Protein AF-A0A444WZA3-F1 (afdb_monomer_lite)

InterPro domains:
  IPR038273 Ndc80 domain superfamily [G3DSA:1.10.418.30] (56-163)
  IPR055260 Kinetochore protein Ndc80, CH domain [PF03801] (59-163)
  IPR055307 Kinetochore protein NDC80 homolog, plants [PTHR46681] (4-256)

Foldseek 3Di:
DDDDDDPDDDDPDPDDDDPPDDPDPPDPDDDPDDDDDDDDDPDDPPPPDDPDDDDLVLLVDLVSLLVLLVLLQVVCVVVVHPQHDDPDSAQDDLVSLVVLVQVLCVLLVRHDPDCLVRVVVVCVVVVPPDDDDSVCNVCVRDPVSVSVSSSVSSVSSVSSVVVVVCVVVCCVVVVVVCVVDLVVVLVVVCVVCVVVVVNVCNVVSVVVSVVVVVVVVVVVVVVVVVVVVVVVVVVVVVVVCVVPVVVVVVVVVVVVVD

pLDDT: mean 76.72, std 20.21, range [34.44, 97.38]

Radius of gyration: 35.22 Å; chains: 1; bounding box: 82×69×117 Å

Organism: Arachis hypogaea (NCBI:txid3818)

Sequence (258 aa):
MRPGAGPRRQKDSFIPPPPPTPLDFHQRNQFPRDSDASFASSRPSSAGGGAGRTRFEDYKERHFQQSVISAINSFLKSRDSTIRFKSGGTTPSAKVIIETLQFLLREIEYPVSKLEEDLPPLLKRLNYPFKLNKSILKSPAAPHQWPYLLALIHWLLQIASFGSHLSQSTSNTVSSLLQVNLVHQYTLNSYLNYIKGHDDVVEELELDIIDKLNHQKALAQEKLEAANNELKSLRDDLERLRLHPVKKEELEKTKVVR

Secondary structure (DSSP, 8-state):
--------PPP----PPPPPPPP-TT----------------------S-TT---TGGGGSHHHHHHHHHHHHHHHHHTT------SSSSPPPHHHHHHHHHHHHHHTT---S-HHHHHHHHHHHTT-SS---THHHHSTT-TTTHHHHHHHHHHHHHHHHHHHHHHHHHHHHHHHHHHH-HHHHHHHHHHHHHHHT-GGGHHHHHHHHHHHHHHHHHHHHHHHHHHHHHHHHHHHHHHHHHH-HHHHHHHHHHHHT-

Structure (mmCIF, N/CA/C/O backbone):
data_AF-A0A444WZA3-F1
#
_entry.id   AF-A0A444WZA3-F1
#
loop_
_atom_site.group_PDB
_atom_site.id
_atom_site.type_symbol
_atom_site.label_atom_id
_atom_site.label_alt_id
_atom_site.label_comp_id
_atom_site.label_asym_id
_atom_site.label_entity_id
_atom_site.label_seq_id
_atom_site.pdbx_PDB_ins_code
_atom_site.Cartn_x
_atom_site.Cartn_y
_atom_site.Cartn_z
_atom_site.occupancy
_atom_site.B_iso_or_equiv
_atom_site.auth_seq_id
_atom_site.auth_comp_id
_atom_site.auth_asym_id
_atom_site.auth_atom_id
_atom_site.pdbx_PDB_model_num
ATOM 1 N N . MET A 1 1 ? -52.719 34.443 -56.242 1.00 38.28 1 MET A N 1
ATOM 2 C CA . MET A 1 1 ? -53.555 33.840 -55.182 1.00 38.28 1 MET A CA 1
ATOM 3 C C . MET A 1 1 ? -52.779 33.861 -53.867 1.00 38.28 1 MET A C 1
ATOM 5 O O . MET A 1 1 ? -51.678 33.334 -53.830 1.00 38.28 1 MET A O 1
ATOM 9 N N . ARG A 1 2 ? -53.298 34.554 -52.842 1.00 42.94 2 ARG A N 1
ATOM 10 C CA . ARG A 1 2 ? -52.876 34.460 -51.419 1.00 42.94 2 ARG A CA 1
ATOM 11 C C . ARG A 1 2 ? -53.436 33.149 -50.825 1.00 42.94 2 ARG A C 1
ATOM 13 O O . ARG A 1 2 ? -54.429 32.692 -51.390 1.00 42.94 2 ARG A O 1
ATOM 20 N N . PRO A 1 3 ? -52.890 32.551 -49.739 1.00 40.91 3 PRO A N 1
ATOM 21 C CA . PRO A 1 3 ? -52.533 33.193 -48.452 1.00 40.91 3 PRO A CA 1
ATOM 22 C C . PRO A 1 3 ? -51.156 32.726 -47.897 1.00 40.91 3 PRO A C 1
ATOM 24 O O . PRO A 1 3 ? -50.548 31.822 -48.444 1.00 40.91 3 PRO A O 1
ATOM 27 N N . GLY A 1 4 ? -50.508 33.302 -46.878 1.00 40.62 4 GLY A N 1
ATOM 28 C CA . GLY A 1 4 ? -50.996 33.989 -45.682 1.00 40.62 4 GLY A CA 1
ATOM 29 C C . GLY A 1 4 ? -51.056 33.032 -44.477 1.00 40.62 4 GLY A C 1
ATOM 30 O O . GLY A 1 4 ? -52.144 32.609 -44.117 1.00 40.62 4 GLY A O 1
ATOM 31 N N . ALA A 1 5 ? -49.911 32.688 -43.870 1.00 41.50 5 ALA A N 1
ATOM 32 C CA . ALA A 1 5 ? -49.791 32.021 -42.558 1.00 41.50 5 ALA A CA 1
ATOM 33 C C . ALA A 1 5 ? -48.355 32.281 -42.046 1.00 41.50 5 ALA A C 1
ATOM 35 O O . ALA A 1 5 ? -47.403 31.875 -42.696 1.00 41.50 5 ALA A O 1
ATOM 36 N N . GLY A 1 6 ? -48.088 33.111 -41.034 1.00 42.22 6 GLY A N 1
ATOM 37 C CA . GLY A 1 6 ? -48.540 33.008 -39.646 1.00 42.22 6 GLY A CA 1
ATOM 38 C C . GLY A 1 6 ? -47.423 32.321 -38.835 1.00 42.22 6 GLY A C 1
ATOM 39 O O . GLY A 1 6 ? -47.156 31.149 -39.101 1.00 42.22 6 GLY A O 1
ATOM 40 N N . PRO A 1 7 ? -46.722 32.997 -37.899 1.00 42.62 7 PRO A N 1
ATOM 41 C CA . PRO A 1 7 ? -45.662 32.354 -37.128 1.00 42.62 7 PRO A CA 1
ATOM 42 C C . PRO A 1 7 ? -46.272 31.265 -36.239 1.00 42.62 7 PRO A C 1
ATOM 44 O O . PRO A 1 7 ? -47.228 31.505 -35.499 1.00 42.62 7 PRO A O 1
ATOM 47 N N . ARG A 1 8 ? -45.741 30.042 -36.342 1.00 45.38 8 ARG A N 1
ATOM 48 C CA . ARG A 1 8 ? -46.173 28.900 -35.529 1.00 45.38 8 ARG A CA 1
ATOM 49 C C . ARG A 1 8 ? -45.961 29.222 -34.047 1.00 45.38 8 ARG A C 1
ATOM 51 O O . ARG A 1 8 ? -44.825 29.325 -33.593 1.00 45.38 8 ARG A O 1
ATOM 58 N N . ARG A 1 9 ? -47.071 29.339 -33.310 1.00 44.09 9 ARG A N 1
ATOM 59 C CA . ARG A 1 9 ? -47.128 29.258 -31.844 1.00 44.09 9 ARG A CA 1
ATOM 60 C C . ARG A 1 9 ? -46.318 28.048 -31.374 1.00 44.09 9 ARG A C 1
ATOM 62 O O . ARG A 1 9 ? -46.559 26.930 -31.835 1.00 44.09 9 ARG A O 1
ATOM 69 N N . GLN A 1 10 ? -45.384 28.280 -30.456 1.00 43.91 10 GLN A N 1
ATOM 70 C CA . GLN A 1 10 ? -44.772 27.219 -29.666 1.00 43.91 10 GLN A CA 1
ATOM 71 C C . GLN A 1 10 ? -45.888 26.487 -28.910 1.00 43.91 10 GLN A C 1
ATOM 73 O O . GLN A 1 10 ? -46.775 27.118 -28.340 1.00 43.91 10 GLN A O 1
ATOM 78 N N . LYS A 1 11 ? -45.889 25.154 -28.972 1.00 41.72 11 LYS A N 1
ATOM 79 C CA . LYS A 1 11 ? -46.704 24.340 -28.071 1.00 41.72 11 LYS A CA 1
ATOM 80 C C . LYS A 1 11 ? -46.089 24.473 -26.684 1.00 41.72 11 LYS A C 1
ATOM 82 O O . LYS A 1 11 ? -44.909 24.164 -26.536 1.00 41.72 11 LYS A O 1
ATOM 87 N N . ASP A 1 12 ? -46.886 24.900 -25.711 1.00 42.03 12 ASP A N 1
ATOM 88 C CA . ASP A 1 12 ? -46.535 24.841 -24.296 1.00 42.03 12 ASP A CA 1
ATOM 89 C C . ASP A 1 12 ? -46.241 23.384 -23.922 1.00 42.03 12 ASP A C 1
ATOM 91 O O . ASP A 1 12 ? -47.137 22.547 -23.784 1.00 42.03 12 ASP A O 1
ATOM 95 N N . SER A 1 13 ? -44.957 23.050 -23.831 1.00 46.53 13 SER A N 1
ATOM 96 C CA . SER A 1 13 ? -44.500 21.797 -23.253 1.00 46.53 13 SER A CA 1
ATOM 97 C C . SER A 1 13 ? -44.568 21.920 -21.734 1.00 46.53 13 SER A C 1
ATOM 99 O O . SER A 1 13 ? -43.836 22.712 -21.145 1.00 46.53 13 SER A O 1
ATOM 101 N N . PHE A 1 14 ? -45.400 21.095 -21.100 1.00 49.03 14 PHE A N 1
ATOM 102 C CA . PHE A 1 14 ? -45.461 20.875 -19.648 1.00 49.03 14 PHE A CA 1
ATOM 103 C C . PHE A 1 14 ? -44.237 20.094 -19.124 1.00 49.03 14 PHE A C 1
ATOM 105 O O . PHE A 1 14 ? -44.360 19.122 -18.384 1.00 49.03 14 PHE A O 1
ATOM 112 N N . ILE A 1 15 ? -43.036 20.495 -19.536 1.00 48.97 15 ILE A N 1
ATOM 113 C CA . ILE A 1 15 ? -41.777 19.913 -19.073 1.00 48.97 15 ILE A CA 1
ATOM 114 C C . ILE A 1 15 ? -40.956 21.071 -18.499 1.00 48.97 15 ILE A C 1
ATOM 116 O O . ILE A 1 15 ? -40.591 21.970 -19.260 1.00 48.97 15 ILE A O 1
ATOM 120 N N . PRO A 1 16 ? -40.699 21.108 -17.179 1.00 57.78 16 PRO A N 1
ATOM 121 C CA . PRO A 1 16 ? -39.847 22.141 -16.607 1.00 57.78 16 PRO A CA 1
ATOM 122 C C . PRO A 1 16 ? -38.433 22.037 -17.206 1.00 57.78 16 PRO A C 1
ATOM 124 O O . PRO A 1 16 ? -37.969 20.925 -17.478 1.00 57.78 16 PRO A O 1
ATOM 127 N N . PRO A 1 17 ? -37.735 23.167 -17.428 1.00 61.47 17 PRO A N 1
ATOM 128 C CA . PRO A 1 17 ? -36.357 23.132 -17.896 1.00 61.47 17 PRO A CA 1
ATOM 129 C C . PRO A 1 17 ? -35.485 22.355 -16.895 1.00 61.47 17 PRO A C 1
ATOM 131 O O . PRO A 1 17 ? -35.711 22.458 -15.684 1.00 61.47 17 PRO A O 1
ATOM 134 N N . PRO A 1 18 ? -34.494 21.577 -17.367 1.00 56.75 18 PRO A N 1
ATOM 135 C CA . PRO A 1 18 ? -33.564 20.909 -16.471 1.00 56.75 18 PRO A CA 1
ATOM 136 C C . PRO A 1 18 ? -32.826 21.962 -15.627 1.00 56.75 18 PRO A C 1
ATOM 138 O O . PRO A 1 18 ? -32.491 23.033 -16.146 1.00 56.75 18 PRO A O 1
ATOM 141 N N . PRO A 1 19 ? -32.577 21.692 -14.335 1.00 57.97 19 PRO A N 1
ATOM 142 C CA . PRO A 1 19 ? -31.845 22.618 -13.485 1.00 57.97 19 PRO A CA 1
ATOM 143 C C . PRO A 1 19 ? -30.449 22.881 -14.075 1.00 57.97 19 PRO A C 1
ATOM 145 O O . PRO A 1 19 ? -29.870 21.978 -14.690 1.00 57.97 19 PRO A O 1
ATOM 148 N N . PRO A 1 20 ? -29.894 24.095 -13.906 1.00 54.69 20 PRO A N 1
ATOM 149 C CA . PRO A 1 20 ? -28.557 24.408 -14.388 1.00 54.69 20 PRO A CA 1
ATOM 150 C C . PRO A 1 20 ? -27.554 23.400 -13.815 1.00 54.69 20 PRO A C 1
ATOM 152 O O . PRO A 1 20 ? -27.482 23.189 -12.604 1.00 54.69 20 PRO A O 1
ATOM 155 N N . THR A 1 21 ? -26.801 22.760 -14.709 1.00 50.47 21 THR A N 1
ATOM 156 C CA . THR A 1 21 ? -25.682 21.867 -14.390 1.00 50.47 21 THR A CA 1
ATOM 157 C C . THR A 1 21 ? -24.745 22.533 -13.377 1.00 50.47 21 THR A C 1
ATOM 159 O O . THR A 1 21 ? -24.323 23.665 -13.627 1.00 50.47 21 THR A O 1
ATOM 162 N N . PRO A 1 22 ? -24.392 21.873 -12.256 1.00 41.09 22 PRO A N 1
ATOM 163 C CA . PRO A 1 22 ? -23.481 22.448 -11.276 1.00 41.09 22 PRO A CA 1
ATOM 164 C C . PRO A 1 22 ? -22.103 22.679 -11.898 1.00 41.09 22 PRO A C 1
ATOM 166 O O . PRO A 1 22 ? -21.443 21.740 -12.342 1.00 41.09 22 PRO A O 1
ATOM 169 N N . LEU A 1 23 ? -21.694 23.945 -11.928 1.00 40.31 23 LEU A N 1
ATOM 170 C CA . LEU A 1 23 ? -20.337 24.365 -12.248 1.00 40.31 23 LEU A CA 1
ATOM 171 C C . LEU A 1 23 ? -19.358 23.830 -11.194 1.00 40.31 23 LEU A C 1
ATOM 173 O O . LEU A 1 23 ? -19.614 23.902 -9.994 1.00 40.31 23 LEU A O 1
ATOM 177 N N . ASP A 1 24 ? -18.254 23.296 -11.706 1.00 36.41 24 ASP A N 1
ATOM 178 C CA . ASP A 1 24 ? -16.954 23.024 -11.096 1.00 36.41 24 ASP A CA 1
ATOM 179 C C . ASP A 1 24 ? -16.814 23.107 -9.564 1.00 36.41 24 ASP A C 1
ATOM 181 O O . ASP A 1 24 ? -16.798 24.166 -8.934 1.00 36.41 24 ASP A O 1
ATOM 185 N N . PHE A 1 25 ? -16.508 21.947 -8.984 1.00 35.09 25 PHE A N 1
ATOM 186 C CA . PHE A 1 25 ? -16.149 21.711 -7.581 1.00 35.09 25 PHE A CA 1
ATOM 187 C C . PHE A 1 25 ? -14.763 22.271 -7.167 1.00 35.09 25 PHE A C 1
ATOM 189 O O . PHE A 1 25 ? -14.120 21.746 -6.259 1.00 35.09 25 PHE A O 1
ATOM 196 N N . HIS A 1 26 ? -14.280 23.342 -7.809 1.00 37.50 26 HIS A N 1
ATOM 197 C CA . HIS A 1 26 ? -12.917 23.866 -7.624 1.00 37.50 26 HIS A CA 1
ATOM 198 C C . HIS A 1 26 ? -12.808 25.275 -7.016 1.00 37.50 26 HIS A C 1
ATOM 200 O O . HIS A 1 26 ? -11.704 25.811 -6.949 1.00 37.50 26 HIS A O 1
ATOM 206 N N . GLN A 1 27 ? -13.890 25.878 -6.509 1.00 43.00 27 GLN A N 1
ATOM 207 C CA . GLN A 1 27 ? -13.821 27.223 -5.905 1.00 43.00 27 GLN A CA 1
ATOM 208 C C . GLN A 1 27 ? -14.638 27.389 -4.618 1.00 43.00 27 GLN A C 1
ATOM 210 O O . GLN A 1 27 ? -15.424 28.323 -4.480 1.00 43.00 27 GLN A O 1
ATOM 215 N N . ARG A 1 28 ? -14.441 26.519 -3.622 1.00 36.59 28 ARG A N 1
ATOM 216 C CA . ARG A 1 28 ? -15.024 26.753 -2.291 1.00 36.59 28 ARG A CA 1
ATOM 217 C C . ARG A 1 28 ? -14.017 26.510 -1.180 1.00 36.59 28 ARG A C 1
ATOM 219 O O . ARG A 1 28 ? -14.050 25.495 -0.506 1.00 36.59 28 ARG A O 1
ATOM 226 N N . ASN A 1 29 ? -13.118 27.475 -1.011 1.00 37.31 29 ASN A N 1
ATOM 227 C CA . ASN A 1 29 ? -12.402 27.675 0.247 1.00 37.31 29 ASN A CA 1
ATOM 228 C C . ASN A 1 29 ? -12.129 29.169 0.483 1.00 37.31 29 ASN A C 1
ATOM 230 O O . ASN A 1 29 ? -10.995 29.608 0.637 1.00 37.31 29 ASN A O 1
ATOM 234 N N . GLN A 1 30 ? -13.200 29.962 0.486 1.00 38.75 30 GLN A N 1
ATOM 235 C CA . GLN A 1 30 ? -13.184 31.317 1.029 1.00 38.75 30 GLN A CA 1
ATOM 236 C C . GLN A 1 30 ? -14.237 31.388 2.133 1.00 38.75 30 GLN A C 1
ATOM 238 O O . GLN A 1 30 ? -15.410 31.646 1.882 1.00 38.75 30 GLN A O 1
ATOM 243 N N . PHE A 1 31 ? -13.811 31.097 3.359 1.00 37.69 31 PHE A N 1
ATOM 244 C CA . PHE A 1 31 ? -14.456 31.662 4.537 1.00 37.69 31 PHE A CA 1
ATOM 245 C C . PHE A 1 31 ? -13.820 33.040 4.773 1.00 37.69 31 PHE A C 1
ATOM 247 O O . PHE A 1 31 ? -12.588 33.114 4.807 1.00 37.69 31 PHE A O 1
ATOM 254 N N . PRO A 1 32 ? -14.601 34.120 4.944 1.00 38.75 32 PRO A N 1
ATOM 255 C CA . PRO A 1 32 ? -14.086 35.347 5.528 1.00 38.75 32 PRO A CA 1
ATOM 256 C C . PRO A 1 32 ? -13.823 35.047 7.004 1.00 38.75 32 PRO A C 1
ATOM 258 O O . PRO A 1 32 ? -14.742 34.704 7.744 1.00 38.75 32 PRO A O 1
ATOM 261 N N . ARG A 1 33 ? -12.557 35.088 7.416 1.00 46.31 33 ARG A N 1
ATOM 262 C CA . ARG A 1 33 ? -12.177 35.018 8.826 1.00 46.31 33 ARG A CA 1
ATOM 263 C C . ARG A 1 33 ? -11.871 36.440 9.265 1.00 46.31 33 ARG A C 1
ATOM 265 O O . ARG A 1 33 ? -10.994 37.071 8.679 1.00 46.31 33 ARG A O 1
ATOM 272 N N . ASP A 1 34 ? -12.637 36.914 10.238 1.00 34.44 34 ASP A N 1
ATOM 273 C CA . ASP A 1 34 ? -12.523 38.246 10.815 1.00 34.44 34 ASP A CA 1
ATOM 274 C C . ASP A 1 34 ? -11.091 38.536 11.269 1.00 34.44 34 ASP A C 1
ATOM 276 O O . ASP A 1 34 ? -10.447 37.740 11.960 1.00 34.44 34 ASP A O 1
ATOM 280 N N . SER A 1 35 ? -10.602 39.689 10.828 1.00 44.50 35 SER A N 1
ATOM 281 C CA . SER A 1 35 ? -9.336 40.271 11.237 1.00 44.50 35 SER A CA 1
ATOM 282 C C . SER A 1 35 ? -9.502 40.897 12.613 1.00 44.50 35 SER A C 1
ATOM 284 O O . SER A 1 35 ? -10.131 41.944 12.719 1.00 44.50 35 SER A O 1
ATOM 286 N N . ASP A 1 36 ? -8.878 40.319 13.636 1.00 44.81 36 ASP A N 1
ATOM 287 C CA . ASP A 1 36 ? -8.289 41.128 14.696 1.00 44.81 36 ASP A CA 1
ATOM 288 C C . ASP A 1 36 ? -7.185 40.375 15.448 1.00 44.81 36 ASP A C 1
ATOM 290 O O . ASP A 1 36 ? -7.162 39.145 15.478 1.00 44.81 36 ASP A O 1
ATOM 294 N N . ALA A 1 37 ? -6.283 41.147 16.051 1.00 38.78 37 ALA A N 1
ATOM 295 C CA . ALA A 1 37 ? -5.023 40.762 16.700 1.00 38.78 37 ALA A CA 1
ATOM 296 C C . ALA A 1 37 ? -3.795 40.676 15.771 1.00 38.78 37 ALA A C 1
ATOM 298 O O . ALA A 1 37 ? -3.206 39.628 15.506 1.00 38.78 37 ALA A O 1
ATOM 299 N N . SER A 1 38 ? -3.333 41.862 15.369 1.00 41.25 38 SER A N 1
ATOM 300 C CA . SER A 1 38 ? -1.896 42.119 15.247 1.00 41.25 38 SER A CA 1
ATOM 301 C C . SER A 1 38 ? -1.264 42.047 16.637 1.00 41.25 38 SER A C 1
ATOM 303 O O . SER A 1 38 ? -1.775 42.704 17.527 1.00 41.25 38 SER A O 1
ATOM 305 N N . PHE A 1 39 ? -0.183 41.287 16.821 1.00 36.84 39 PHE A N 1
ATOM 306 C CA . PHE A 1 39 ? 1.023 41.672 17.575 1.00 36.84 39 PHE A CA 1
ATOM 307 C C . PHE A 1 39 ? 2.024 40.500 17.542 1.00 36.84 39 PHE A C 1
ATOM 309 O O . PHE A 1 39 ? 1.705 39.378 17.916 1.00 36.84 39 PHE A O 1
ATOM 316 N N . ALA A 1 40 ? 3.249 40.801 17.102 1.00 43.31 40 ALA A N 1
ATOM 317 C CA . ALA A 1 40 ? 4.456 39.972 17.186 1.00 43.31 40 ALA A CA 1
ATOM 318 C C . ALA A 1 40 ? 4.534 38.689 16.325 1.00 43.31 40 ALA A C 1
ATOM 320 O O . ALA A 1 40 ? 4.296 37.586 16.799 1.00 43.31 40 ALA A O 1
ATOM 321 N N . SER A 1 41 ? 5.064 38.807 15.101 1.00 40.41 41 SER A N 1
ATOM 322 C CA . SER A 1 41 ? 6.206 37.97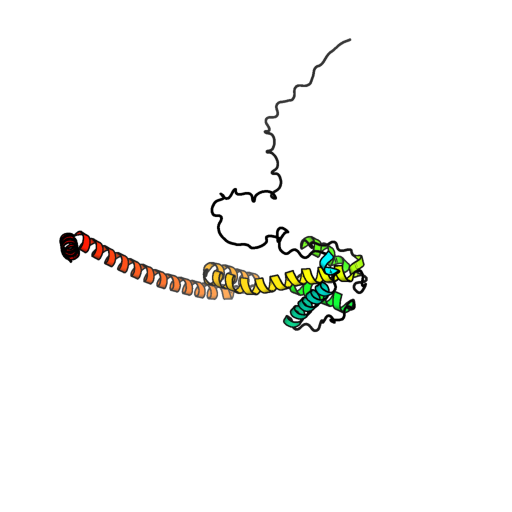6 14.669 1.00 40.41 41 SER A CA 1
ATOM 323 C C . SER A 1 41 ? 6.749 38.464 13.326 1.00 40.41 41 SER A C 1
ATOM 325 O O . SER A 1 41 ? 6.132 38.281 12.277 1.00 40.41 41 SER A O 1
ATOM 327 N N . SER A 1 42 ? 7.936 39.063 13.348 1.00 43.06 42 SER A N 1
ATOM 328 C CA . SER A 1 42 ? 8.745 39.292 12.154 1.00 43.06 42 SER A CA 1
ATOM 329 C C . SER A 1 42 ? 9.229 37.945 11.611 1.00 43.06 42 SER A C 1
ATOM 331 O O . SER A 1 42 ? 10.298 37.460 11.978 1.00 43.06 42 SER A O 1
ATOM 333 N N . ARG A 1 43 ? 8.439 37.322 10.733 1.00 51.12 43 ARG A N 1
ATOM 334 C CA . ARG A 1 43 ? 8.900 36.249 9.845 1.00 51.12 43 ARG A CA 1
ATOM 335 C C . ARG A 1 43 ? 8.676 36.690 8.398 1.00 51.12 43 ARG A C 1
ATOM 337 O O . ARG A 1 43 ? 7.529 36.939 8.027 1.00 51.12 43 ARG A O 1
ATOM 344 N N . PRO A 1 44 ? 9.729 36.809 7.569 1.00 36.06 44 PRO A N 1
ATOM 345 C CA . PRO A 1 44 ? 9.556 37.166 6.170 1.00 36.06 44 PRO A CA 1
ATOM 346 C C . PRO A 1 44 ? 8.732 36.081 5.466 1.00 36.06 44 PRO A C 1
ATOM 348 O O . PRO A 1 44 ? 9.132 34.922 5.375 1.00 36.06 44 PRO A O 1
ATOM 351 N N . SER A 1 45 ? 7.551 36.472 4.993 1.00 40.94 45 SER A N 1
ATOM 352 C CA . SER A 1 45 ? 6.661 35.631 4.199 1.00 40.94 45 SER A CA 1
ATOM 353 C C . SER A 1 45 ? 7.094 35.692 2.735 1.00 40.94 45 SER A C 1
ATOM 355 O O . SER A 1 45 ? 6.625 36.535 1.979 1.00 40.94 45 SER A O 1
ATOM 357 N N . SER A 1 46 ? 8.003 34.800 2.335 1.00 45.28 46 SER A N 1
ATOM 358 C CA . SER A 1 46 ? 8.310 34.516 0.921 1.00 45.28 46 SER A CA 1
ATOM 359 C C . SER A 1 46 ? 8.019 33.062 0.527 1.00 45.28 46 SER A C 1
ATOM 361 O O . SER A 1 46 ? 8.542 32.559 -0.462 1.00 45.28 46 SER A O 1
ATOM 363 N N . ALA A 1 47 ? 7.134 32.384 1.259 1.00 44.56 47 ALA A N 1
ATOM 364 C CA . ALA A 1 47 ? 6.606 31.071 0.886 1.00 44.56 47 ALA A CA 1
ATOM 365 C C . ALA A 1 47 ? 5.116 31.172 0.519 1.00 44.56 47 ALA A C 1
ATOM 367 O O . ALA A 1 47 ? 4.266 30.475 1.060 1.00 44.56 47 ALA A O 1
ATOM 368 N N . GLY A 1 48 ? 4.802 32.090 -0.397 1.00 39.09 48 GLY A N 1
ATOM 369 C CA . GLY A 1 48 ? 3.512 32.197 -1.080 1.00 39.09 48 GLY A CA 1
ATOM 370 C C . GLY A 1 48 ? 3.577 31.548 -2.462 1.00 39.09 48 GLY A C 1
ATOM 371 O O . GLY A 1 48 ? 3.336 32.198 -3.470 1.00 39.09 48 GLY A O 1
ATOM 372 N N . GLY A 1 49 ? 3.981 30.282 -2.518 1.00 39.50 49 GLY A N 1
ATOM 373 C CA . GLY A 1 49 ? 3.962 29.441 -3.711 1.00 39.50 49 GLY A CA 1
ATOM 374 C C . GLY A 1 49 ? 3.679 28.022 -3.242 1.00 39.50 49 GLY A C 1
ATOM 375 O O . GLY A 1 49 ? 4.323 27.575 -2.300 1.00 39.50 49 GLY A O 1
ATOM 376 N N . GLY A 1 50 ? 2.668 27.367 -3.821 1.00 36.84 50 GLY A N 1
ATOM 377 C CA . GLY A 1 50 ? 2.100 26.107 -3.331 1.00 36.84 50 GLY A CA 1
ATOM 378 C C . GLY A 1 50 ? 3.133 25.152 -2.730 1.00 36.84 50 GLY A C 1
ATOM 379 O O . GLY A 1 50 ? 4.103 24.776 -3.387 1.00 36.84 50 GLY A O 1
ATOM 380 N N . ALA A 1 51 ? 2.921 24.787 -1.469 1.00 41.94 51 ALA A N 1
ATOM 381 C CA . ALA A 1 51 ? 3.785 23.883 -0.734 1.00 41.94 51 ALA A CA 1
ATOM 382 C C . ALA A 1 51 ? 4.054 22.587 -1.531 1.00 41.94 51 ALA A C 1
ATOM 384 O O . ALA A 1 51 ? 3.133 21.862 -1.898 1.00 41.94 51 ALA A O 1
ATOM 385 N N . GLY A 1 52 ? 5.333 22.294 -1.778 1.00 54.28 52 GLY A N 1
ATOM 386 C CA . GLY A 1 52 ? 5.850 20.923 -1.823 1.00 54.28 52 GLY A CA 1
ATOM 387 C C . GLY A 1 52 ? 5.716 20.098 -3.106 1.00 54.28 52 GLY A C 1
ATOM 388 O O . GLY A 1 52 ? 6.041 18.914 -3.060 1.00 54.28 52 GLY A O 1
ATOM 389 N N . ARG A 1 53 ? 5.282 20.640 -4.252 1.00 64.69 53 ARG A N 1
ATOM 390 C CA . ARG A 1 53 ? 5.228 19.839 -5.494 1.00 64.69 53 ARG A CA 1
ATOM 391 C C . ARG A 1 53 ? 6.551 19.926 -6.264 1.00 64.69 53 ARG A C 1
ATOM 393 O O . ARG A 1 53 ? 6.827 20.958 -6.871 1.00 64.69 53 ARG A O 1
ATOM 400 N N . THR A 1 54 ? 7.343 18.846 -6.251 1.00 82.06 54 THR A N 1
ATOM 401 C CA . THR A 1 54 ? 8.554 18.707 -7.085 1.00 82.06 54 THR A CA 1
ATOM 402 C C . THR A 1 54 ? 8.206 18.977 -8.546 1.00 82.06 54 THR A C 1
ATOM 404 O O . THR A 1 54 ? 7.285 18.359 -9.092 1.00 82.06 54 THR A O 1
ATOM 407 N N . ARG A 1 55 ? 8.919 19.911 -9.175 1.00 90.00 55 ARG A N 1
ATOM 408 C CA . ARG A 1 55 ? 8.738 20.262 -10.584 1.00 90.00 55 ARG A CA 1
ATOM 409 C C . ARG A 1 55 ? 9.594 19.350 -11.454 1.00 90.00 55 ARG A C 1
ATOM 411 O O . ARG A 1 55 ? 10.535 18.715 -10.985 1.00 90.00 55 ARG A O 1
ATOM 418 N N . PHE A 1 56 ? 9.263 19.257 -12.738 1.00 90.69 56 PHE A N 1
ATOM 419 C CA . PHE A 1 56 ? 10.061 18.434 -13.645 1.00 90.69 56 PHE A CA 1
ATOM 420 C C . PHE A 1 56 ? 11.480 19.006 -13.823 1.00 90.69 56 PHE A C 1
ATOM 422 O O . PHE A 1 56 ? 12.447 18.262 -13.967 1.00 90.69 56 PHE A O 1
ATOM 429 N N . GLU A 1 57 ? 11.598 20.332 -13.784 1.00 91.69 57 GLU A N 1
ATOM 430 C CA . GLU A 1 57 ? 12.842 21.086 -13.921 1.00 91.69 57 GLU A CA 1
ATOM 431 C C . GLU A 1 57 ? 13.881 20.683 -12.870 1.00 91.69 57 GLU A C 1
ATOM 433 O O . GLU A 1 57 ? 15.050 20.528 -13.221 1.00 91.69 57 GLU A O 1
ATOM 438 N N . ASP A 1 58 ? 13.443 20.394 -11.642 1.00 92.19 58 ASP A N 1
ATOM 439 C CA . ASP A 1 58 ? 14.303 19.981 -10.528 1.00 92.19 58 ASP A CA 1
ATOM 440 C C . ASP A 1 58 ? 15.102 18.709 -10.883 1.00 92.19 58 ASP A C 1
ATOM 442 O O . ASP A 1 58 ? 16.278 18.574 -10.551 1.00 92.19 58 ASP A O 1
ATOM 446 N N . TYR A 1 59 ? 14.520 17.784 -11.661 1.00 91.75 59 TYR A N 1
ATOM 447 C CA . TYR A 1 59 ? 15.199 16.551 -12.091 1.00 91.75 59 TYR A CA 1
ATOM 448 C C . TYR A 1 59 ? 16.327 16.776 -13.098 1.00 91.75 59 TYR A C 1
ATOM 450 O O . TYR A 1 59 ? 17.072 15.839 -13.389 1.00 91.75 59 TYR A O 1
ATOM 458 N N . LYS A 1 60 ? 16.491 17.985 -13.643 1.00 90.62 60 LYS A N 1
ATOM 459 C CA . LYS A 1 60 ? 17.645 18.333 -14.485 1.00 90.62 60 LYS A CA 1
ATOM 460 C C . LYS A 1 60 ? 18.862 18.738 -13.647 1.00 90.62 60 LYS A C 1
ATOM 462 O O . LYS A 1 60 ? 19.985 18.668 -14.145 1.00 90.62 60 LYS A O 1
ATOM 467 N N . GLU A 1 61 ? 18.664 19.120 -12.388 1.00 91.81 61 GLU A N 1
ATOM 468 C CA . GLU A 1 61 ? 19.722 19.596 -11.499 1.00 91.81 61 GLU A CA 1
ATOM 469 C C . GLU A 1 61 ? 20.504 18.431 -10.882 1.00 91.81 61 GLU A C 1
ATOM 471 O O . GLU A 1 61 ? 19.942 17.529 -10.257 1.00 91.81 61 GLU A O 1
ATOM 476 N N . ARG A 1 62 ? 21.837 18.438 -11.014 1.00 89.25 62 ARG A N 1
ATOM 477 C CA . ARG A 1 62 ? 22.672 17.301 -10.580 1.00 89.25 62 ARG A CA 1
ATOM 478 C C . ARG A 1 62 ? 22.586 17.004 -9.082 1.00 89.25 62 ARG A C 1
ATOM 480 O O . ARG A 1 62 ? 22.572 15.831 -8.715 1.00 89.25 62 ARG A O 1
ATOM 487 N N . HIS A 1 63 ? 22.522 18.022 -8.225 1.00 90.62 63 HIS A N 1
ATOM 488 C CA . HIS A 1 63 ? 22.407 17.805 -6.777 1.00 90.62 63 HIS A CA 1
ATOM 489 C C . HIS A 1 63 ? 21.074 17.142 -6.414 1.00 90.62 63 HIS A C 1
ATOM 491 O O . HIS A 1 63 ? 21.033 16.250 -5.567 1.00 90.62 63 HIS A O 1
ATOM 497 N N . PHE A 1 64 ? 19.986 17.530 -7.086 1.00 92.62 64 PHE A N 1
ATOM 498 C CA . PHE A 1 64 ? 18.671 16.958 -6.846 1.00 92.62 64 PHE A CA 1
ATOM 499 C C . PHE A 1 64 ? 18.631 15.512 -7.333 1.00 92.62 64 PHE A C 1
ATOM 501 O O . PHE A 1 64 ? 18.210 14.630 -6.587 1.00 92.62 64 PHE A O 1
ATOM 508 N N . GLN A 1 65 ? 19.193 15.235 -8.517 1.00 92.62 65 GLN A N 1
ATOM 509 C CA . GLN A 1 65 ? 19.351 13.863 -9.000 1.00 92.62 65 GLN A CA 1
ATOM 510 C C . GLN A 1 65 ? 20.113 12.984 -7.998 1.00 92.62 65 GLN A C 1
ATOM 512 O O . GLN A 1 65 ? 19.691 11.865 -7.723 1.00 92.62 65 GLN A O 1
ATOM 517 N N . GLN A 1 66 ? 21.213 13.483 -7.424 1.00 92.00 66 GLN A N 1
ATOM 518 C CA . GLN A 1 66 ? 21.991 12.752 -6.418 1.00 92.00 66 GLN A CA 1
ATOM 519 C C . GLN A 1 66 ? 21.196 12.496 -5.132 1.00 92.00 66 GLN A C 1
ATOM 521 O O . GLN A 1 66 ? 21.255 11.389 -4.597 1.00 92.00 66 GLN A O 1
ATOM 526 N N . SER A 1 67 ? 20.430 13.484 -4.664 1.00 93.25 67 SER A N 1
ATOM 527 C CA . SER A 1 67 ? 19.548 13.338 -3.500 1.00 93.25 67 SER A CA 1
ATOM 528 C C . SER A 1 67 ? 18.486 12.257 -3.733 1.00 93.25 67 SER A C 1
ATOM 530 O O . SER A 1 67 ? 18.339 11.337 -2.928 1.00 93.25 67 SER A O 1
ATOM 532 N N . VAL A 1 68 ? 17.823 12.288 -4.893 1.00 94.00 68 VAL A N 1
ATOM 533 C CA . VAL A 1 68 ? 16.827 11.284 -5.290 1.00 94.00 68 VAL A CA 1
ATOM 534 C C . VAL A 1 68 ? 17.454 9.893 -5.430 1.00 94.00 68 VAL A C 1
ATOM 536 O O . VAL A 1 68 ? 16.896 8.917 -4.938 1.00 94.00 68 VAL A O 1
ATOM 539 N N . ILE A 1 69 ? 18.638 9.782 -6.042 1.00 94.06 69 ILE A N 1
ATOM 540 C CA . ILE A 1 69 ? 19.382 8.515 -6.138 1.00 94.06 69 ILE A CA 1
ATOM 541 C C . ILE A 1 69 ? 19.717 7.965 -4.745 1.00 94.06 69 ILE A C 1
ATOM 543 O O . ILE A 1 69 ? 19.621 6.757 -4.521 1.00 94.06 69 ILE A O 1
ATOM 547 N N . SER A 1 70 ? 20.088 8.834 -3.802 1.00 93.75 70 SER A N 1
ATOM 548 C CA . SER A 1 70 ? 20.322 8.446 -2.409 1.00 93.75 70 SER A CA 1
ATOM 549 C C . SER A 1 70 ? 19.051 7.886 -1.764 1.00 93.75 70 SER A C 1
ATOM 551 O O . SER A 1 70 ? 19.093 6.807 -1.172 1.00 93.75 70 SER A O 1
ATOM 553 N N . ALA A 1 71 ? 17.907 8.552 -1.956 1.00 94.25 71 ALA A N 1
ATOM 554 C CA . ALA A 1 71 ? 16.611 8.084 -1.463 1.00 94.25 71 ALA A CA 1
ATOM 555 C C . ALA A 1 71 ? 16.214 6.723 -2.067 1.00 94.25 71 ALA A C 1
ATOM 557 O O . ALA A 1 71 ? 15.828 5.816 -1.330 1.00 94.25 71 ALA A O 1
ATOM 558 N N . ILE A 1 72 ? 16.390 6.544 -3.382 1.00 94.75 72 ILE A N 1
ATOM 559 C CA . ILE A 1 72 ? 16.150 5.265 -4.071 1.00 94.75 72 ILE A CA 1
ATOM 560 C C . ILE A 1 72 ? 17.027 4.162 -3.475 1.00 94.75 72 ILE A C 1
ATOM 562 O O . ILE A 1 72 ? 16.522 3.111 -3.093 1.00 94.75 72 ILE A O 1
ATOM 566 N N . ASN A 1 73 ? 18.334 4.402 -3.348 1.00 94.19 73 ASN A N 1
ATOM 567 C CA . ASN A 1 73 ? 19.260 3.426 -2.774 1.00 94.19 73 ASN A CA 1
ATOM 568 C C . ASN A 1 73 ? 18.918 3.087 -1.313 1.00 94.19 73 ASN A C 1
ATOM 570 O O . ASN A 1 73 ? 19.044 1.931 -0.916 1.00 94.19 73 ASN A O 1
ATOM 574 N N . SER A 1 74 ? 18.481 4.071 -0.521 1.00 93.69 74 SER A N 1
ATOM 575 C CA . SER A 1 74 ? 18.037 3.854 0.860 1.00 93.69 74 SER A CA 1
ATOM 576 C C . SER A 1 74 ? 16.816 2.936 0.917 1.00 93.69 74 SER A C 1
ATOM 578 O O . SER A 1 74 ? 16.791 1.995 1.709 1.00 93.69 74 SER A O 1
ATOM 580 N N . PHE A 1 75 ? 15.828 3.168 0.051 1.00 93.25 75 PHE A N 1
ATOM 581 C CA . PHE A 1 75 ? 14.628 2.340 -0.011 1.00 93.25 75 PHE A CA 1
ATOM 582 C C . PHE A 1 75 ? 14.931 0.920 -0.495 1.00 93.25 75 PHE A C 1
ATOM 584 O O . PHE A 1 75 ? 14.544 -0.044 0.161 1.00 93.25 75 PHE A O 1
ATOM 591 N N . LEU A 1 76 ? 15.696 0.775 -1.582 1.00 92.38 76 LEU A N 1
ATOM 592 C CA . LEU A 1 76 ? 16.115 -0.535 -2.092 1.00 92.38 76 LEU A CA 1
ATOM 593 C C . LEU A 1 76 ? 16.869 -1.340 -1.025 1.00 92.38 76 LEU A C 1
ATOM 595 O O . LEU A 1 76 ? 16.611 -2.530 -0.859 1.00 92.38 76 LEU A O 1
ATOM 599 N N . LYS A 1 77 ? 17.737 -0.679 -0.248 1.00 92.44 77 LYS A N 1
ATOM 600 C CA . LYS A 1 77 ? 18.443 -1.303 0.876 1.00 92.44 77 LYS A CA 1
ATOM 601 C C . LYS A 1 77 ? 17.494 -1.740 1.993 1.00 92.44 77 LYS A C 1
ATOM 603 O O . LYS A 1 77 ? 17.693 -2.811 2.545 1.00 92.44 77 LYS A O 1
ATOM 608 N N . SER A 1 78 ? 16.467 -0.951 2.318 1.00 91.00 78 SER A N 1
ATOM 609 C CA . SER A 1 78 ? 15.473 -1.326 3.343 1.00 91.00 78 SER A CA 1
ATOM 610 C C . SER A 1 78 ? 14.625 -2.551 2.974 1.00 91.00 78 SER A C 1
ATOM 612 O O . SER A 1 78 ? 13.944 -3.105 3.830 1.00 91.00 78 SER A O 1
ATOM 614 N N . ARG A 1 79 ? 14.665 -2.966 1.703 1.00 87.75 79 ARG A N 1
ATOM 615 C CA . ARG A 1 79 ? 13.980 -4.145 1.162 1.00 87.75 79 ARG A CA 1
ATOM 616 C C . ARG A 1 79 ? 14.942 -5.275 0.782 1.00 87.75 79 ARG A C 1
ATOM 618 O O . ARG A 1 79 ? 14.566 -6.146 0.005 1.00 87.75 79 ARG A O 1
ATOM 625 N N . ASP A 1 80 ? 16.189 -5.212 1.254 1.00 85.25 80 ASP A N 1
ATOM 626 C CA . ASP A 1 80 ? 17.256 -6.181 0.963 1.00 85.25 80 ASP A CA 1
ATOM 627 C C . ASP A 1 80 ? 17.486 -6.439 -0.541 1.00 85.25 80 ASP A C 1
ATOM 629 O O . ASP A 1 80 ? 17.921 -7.511 -0.966 1.00 85.25 80 ASP A O 1
ATOM 633 N N . SER A 1 81 ? 17.222 -5.431 -1.380 1.00 84.81 81 SER A N 1
ATOM 634 C CA . SER A 1 81 ? 17.429 -5.529 -2.823 1.00 84.81 81 SER A CA 1
ATOM 635 C C . SER A 1 81 ? 18.912 -5.422 -3.185 1.00 84.81 81 SER A C 1
ATOM 637 O O . SER A 1 81 ? 19.647 -4.576 -2.674 1.00 84.81 81 SER A O 1
ATOM 639 N N . THR A 1 82 ? 19.358 -6.246 -4.137 1.00 88.50 82 THR A N 1
ATOM 640 C CA . THR A 1 82 ? 20.725 -6.194 -4.690 1.00 88.50 82 THR A CA 1
ATOM 641 C C . THR A 1 82 ? 20.920 -5.028 -5.675 1.00 88.50 82 THR A C 1
ATOM 643 O O . THR A 1 82 ? 22.049 -4.700 -6.049 1.00 88.50 82 THR A O 1
ATOM 646 N N . ILE A 1 83 ? 19.832 -4.386 -6.113 1.00 89.44 83 ILE A N 1
ATOM 647 C CA . ILE A 1 83 ? 19.856 -3.285 -7.081 1.00 89.44 83 ILE A CA 1
ATOM 648 C C . ILE A 1 83 ? 20.490 -2.050 -6.428 1.00 89.44 83 ILE A C 1
ATOM 650 O O . ILE A 1 83 ? 20.073 -1.610 -5.358 1.00 89.44 83 ILE A O 1
ATOM 654 N N . ARG A 1 84 ? 21.478 -1.443 -7.098 1.00 88.12 84 ARG A N 1
ATOM 655 C CA . ARG A 1 84 ? 22.120 -0.215 -6.616 1.00 88.12 84 ARG A CA 1
ATOM 656 C C . ARG A 1 84 ? 22.469 0.752 -7.738 1.00 88.12 84 ARG A C 1
ATOM 658 O O . ARG A 1 84 ? 23.141 0.402 -8.708 1.00 88.12 84 ARG A O 1
ATOM 665 N N . PHE A 1 85 ? 22.100 2.012 -7.542 1.00 87.12 85 PHE A N 1
ATOM 666 C CA . PHE A 1 85 ? 22.525 3.119 -8.386 1.00 87.12 85 PHE A CA 1
ATOM 667 C C . PHE A 1 85 ? 23.905 3.618 -7.952 1.00 87.12 85 PHE A C 1
ATOM 669 O O . PHE A 1 85 ? 24.153 3.851 -6.766 1.00 87.12 85 PHE A O 1
ATOM 676 N N . LYS A 1 86 ? 24.812 3.806 -8.915 1.00 83.00 86 LYS A N 1
ATOM 677 C CA . LYS A 1 86 ? 26.143 4.373 -8.661 1.00 83.00 86 LYS A CA 1
ATOM 678 C C . LYS A 1 86 ? 26.035 5.886 -8.451 1.00 83.00 86 LYS A C 1
ATOM 680 O O . LYS A 1 86 ? 25.500 6.593 -9.301 1.00 83.00 86 LYS A O 1
ATOM 685 N N . SER A 1 87 ? 26.610 6.394 -7.364 1.00 65.06 87 SER A N 1
ATOM 686 C CA . SER A 1 87 ? 26.775 7.836 -7.153 1.00 65.06 87 SER A CA 1
ATOM 687 C C . SER A 1 87 ? 27.994 8.322 -7.937 1.00 65.06 87 SER A C 1
ATOM 689 O O . SER A 1 87 ? 29.119 8.178 -7.473 1.00 65.06 87 SER A O 1
ATOM 691 N N . GLY A 1 88 ? 27.790 8.835 -9.153 1.00 63.50 88 GLY A N 1
ATOM 692 C CA . GLY A 1 88 ? 28.912 9.271 -10.000 1.00 63.50 88 GLY A CA 1
ATOM 693 C C . GLY A 1 88 ? 28.579 10.248 -11.128 1.00 63.50 88 GLY A C 1
ATOM 694 O O . GLY A 1 88 ? 29.440 10.533 -11.950 1.00 63.50 88 GLY A O 1
ATOM 695 N N . GLY A 1 89 ? 27.346 10.759 -11.208 1.00 64.31 89 GLY A N 1
ATOM 696 C CA . GLY A 1 89 ? 26.930 11.682 -12.275 1.00 64.31 89 GLY A CA 1
ATOM 697 C C . GLY A 1 89 ? 26.806 11.049 -13.667 1.00 64.31 89 GLY A C 1
ATOM 698 O O . GLY A 1 89 ? 26.444 11.745 -14.610 1.00 64.31 89 GLY A O 1
ATOM 699 N N . THR A 1 90 ? 27.074 9.749 -13.802 1.00 75.06 90 THR A N 1
ATOM 700 C CA . THR A 1 90 ? 26.841 8.978 -15.023 1.00 75.06 90 THR A CA 1
ATOM 701 C C . THR A 1 90 ? 25.435 8.388 -15.022 1.00 75.06 90 THR A C 1
ATOM 703 O O . THR A 1 90 ? 24.908 7.997 -13.978 1.00 75.06 90 THR A O 1
ATOM 706 N N . THR A 1 91 ? 24.811 8.331 -16.201 1.00 81.12 91 THR A N 1
ATOM 707 C CA . THR A 1 91 ? 23.497 7.704 -16.361 1.00 81.12 91 THR A CA 1
ATOM 708 C C . THR A 1 91 ? 23.587 6.214 -16.010 1.00 81.12 91 THR A C 1
ATOM 710 O O . THR A 1 91 ? 24.517 5.538 -16.462 1.00 81.12 91 THR A O 1
ATOM 713 N N . PRO A 1 92 ? 22.657 5.679 -15.201 1.00 87.00 92 PRO A N 1
ATOM 714 C CA . PRO A 1 92 ? 22.647 4.264 -14.851 1.00 87.00 92 PRO A CA 1
ATOM 715 C C . PRO A 1 92 ? 22.444 3.364 -16.073 1.00 87.00 92 PRO A C 1
ATOM 717 O O . PRO A 1 92 ? 21.881 3.773 -17.088 1.00 87.00 92 PRO A O 1
ATOM 720 N N . SER A 1 93 ? 22.870 2.105 -15.959 1.00 89.94 93 SER A N 1
ATOM 721 C CA . SER A 1 93 ? 22.617 1.110 -17.004 1.00 89.94 93 SER A CA 1
ATOM 722 C C . SER A 1 93 ? 21.115 0.890 -17.192 1.00 89.94 93 SER A C 1
ATOM 724 O O . SER A 1 93 ? 20.368 0.825 -16.214 1.00 89.94 93 SER A O 1
ATOM 726 N N . ALA A 1 94 ? 20.698 0.685 -18.444 1.00 90.06 94 ALA A N 1
ATOM 727 C CA . ALA A 1 94 ? 19.326 0.349 -18.817 1.00 90.06 94 ALA A CA 1
ATOM 728 C C . ALA A 1 94 ? 18.760 -0.800 -17.968 1.00 90.06 94 ALA A C 1
ATOM 730 O O . ALA A 1 94 ? 17.625 -0.724 -17.505 1.00 90.06 94 ALA A O 1
ATOM 731 N N . LYS A 1 95 ? 19.587 -1.819 -17.697 1.00 90.50 95 LYS A N 1
ATOM 732 C CA . LYS A 1 95 ? 19.220 -2.970 -16.866 1.00 90.50 95 LYS A CA 1
ATOM 733 C C . LYS A 1 95 ? 18.806 -2.547 -15.454 1.00 90.50 95 LYS A C 1
ATOM 735 O O . LYS A 1 95 ? 17.719 -2.895 -15.018 1.00 90.50 95 LYS A O 1
ATOM 740 N N . VAL A 1 96 ? 19.624 -1.732 -14.785 1.00 92.56 96 VAL A N 1
ATOM 741 C CA . VAL A 1 96 ? 19.357 -1.255 -13.414 1.00 92.56 96 VAL A CA 1
ATOM 742 C C . VAL A 1 96 ? 18.079 -0.417 -13.367 1.00 92.56 96 VAL A C 1
ATOM 744 O O . VAL A 1 96 ? 17.284 -0.553 -12.441 1.00 92.56 96 VAL A O 1
ATOM 747 N N . ILE A 1 97 ? 17.852 0.427 -14.377 1.00 92.56 97 ILE A N 1
ATOM 748 C CA . ILE A 1 97 ? 16.649 1.265 -14.478 1.00 92.56 97 ILE A CA 1
ATOM 749 C C . ILE A 1 97 ? 15.394 0.394 -14.599 1.00 92.56 97 ILE A C 1
ATOM 751 O O . ILE A 1 97 ? 14.443 0.585 -13.844 1.00 92.56 97 ILE A O 1
ATOM 755 N N . ILE A 1 98 ? 15.401 -0.569 -15.525 1.00 92.06 98 ILE A N 1
ATOM 756 C CA . ILE A 1 98 ? 14.262 -1.464 -15.766 1.00 92.06 98 ILE A CA 1
ATOM 757 C C . ILE A 1 98 ? 13.995 -2.343 -14.541 1.00 92.06 98 ILE A C 1
ATOM 759 O O . ILE A 1 98 ? 12.849 -2.432 -14.107 1.00 92.06 98 ILE A O 1
ATOM 763 N N . GLU A 1 99 ? 15.035 -2.934 -13.948 1.00 93.38 99 GLU A N 1
ATOM 764 C CA . GLU A 1 99 ? 14.913 -3.746 -12.731 1.00 93.38 99 GLU A CA 1
ATOM 765 C C . GLU A 1 99 ? 14.336 -2.932 -11.569 1.00 93.38 99 GLU A C 1
ATOM 767 O O . GLU A 1 99 ? 13.451 -3.408 -10.865 1.00 93.38 99 GLU A O 1
ATOM 772 N N . THR A 1 100 ? 14.768 -1.677 -11.405 1.00 94.75 100 THR A N 1
ATOM 773 C CA . THR A 1 100 ? 14.223 -0.782 -10.371 1.00 94.75 100 THR A CA 1
ATOM 774 C C . THR A 1 100 ? 12.751 -0.472 -10.618 1.00 94.75 100 THR A C 1
ATOM 776 O O . THR A 1 100 ? 11.956 -0.502 -9.683 1.00 94.75 100 THR A O 1
ATOM 779 N N . LEU A 1 101 ? 12.364 -0.186 -11.866 1.00 94.06 101 LEU A N 1
ATOM 780 C CA . LEU A 1 101 ? 10.963 0.056 -12.215 1.00 94.06 101 LEU A CA 1
ATOM 781 C C . LEU A 1 101 ? 10.105 -1.177 -11.931 1.00 94.06 101 LEU A C 1
ATOM 783 O O . LEU A 1 101 ? 9.078 -1.057 -11.275 1.00 94.06 101 LEU A O 1
ATOM 787 N N . GLN A 1 102 ? 10.537 -2.361 -12.366 1.00 93.44 102 GLN A N 1
ATOM 788 C CA . GLN A 1 102 ? 9.830 -3.614 -12.091 1.00 93.44 102 GLN A CA 1
ATOM 789 C C . GLN A 1 102 ? 9.727 -3.895 -10.590 1.00 93.44 102 GLN A C 1
ATOM 791 O O . GLN A 1 102 ? 8.669 -4.308 -10.121 1.00 93.44 102 GLN A O 1
ATOM 796 N N . PHE A 1 103 ? 10.798 -3.643 -9.837 1.00 94.50 103 PHE A N 1
ATOM 797 C CA . PHE A 1 103 ? 10.809 -3.783 -8.386 1.00 94.50 103 PHE A CA 1
ATOM 798 C C . PHE A 1 103 ? 9.765 -2.871 -7.728 1.00 94.50 103 PHE A C 1
ATOM 800 O O . PHE A 1 103 ? 8.898 -3.354 -7.007 1.00 94.50 103 PHE A O 1
ATOM 807 N N . LEU A 1 104 ? 9.785 -1.571 -8.037 1.00 94.44 104 LEU A N 1
ATOM 808 C CA . LEU A 1 104 ? 8.829 -0.611 -7.476 1.00 94.44 104 LEU A CA 1
ATOM 809 C C . LEU A 1 104 ? 7.385 -0.926 -7.877 1.00 94.44 104 LEU A C 1
ATOM 811 O O . LEU A 1 104 ? 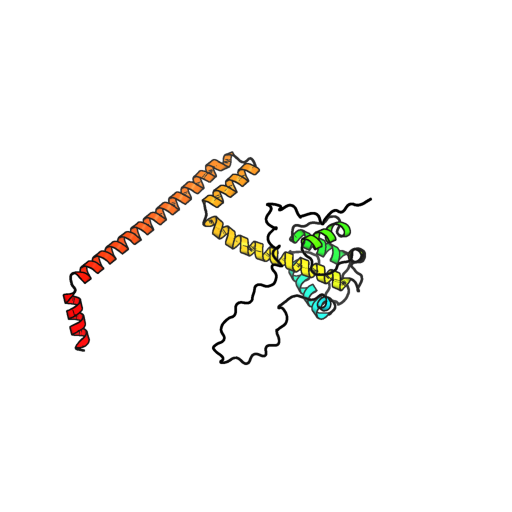6.481 -0.780 -7.064 1.00 94.44 104 LEU A O 1
ATOM 815 N N . LEU A 1 105 ? 7.167 -1.381 -9.111 1.00 94.06 105 LEU A N 1
ATOM 816 C CA . LEU A 1 105 ? 5.851 -1.793 -9.597 1.00 94.06 105 LEU A CA 1
ATOM 817 C C . LEU A 1 105 ? 5.308 -3.013 -8.842 1.00 94.06 105 LEU A C 1
ATOM 819 O O . LEU A 1 105 ? 4.111 -3.077 -8.577 1.00 94.06 105 LEU A O 1
ATOM 823 N N . ARG A 1 106 ? 6.176 -3.949 -8.439 1.00 92.62 106 ARG A N 1
ATOM 824 C CA . ARG A 1 106 ? 5.797 -5.070 -7.564 1.00 92.62 106 ARG A CA 1
ATOM 825 C C . ARG A 1 106 ? 5.471 -4.609 -6.147 1.00 92.62 106 ARG A C 1
ATOM 827 O O . ARG A 1 106 ? 4.492 -5.089 -5.592 1.00 92.62 106 ARG A O 1
ATOM 834 N N . GLU A 1 107 ? 6.238 -3.667 -5.599 1.00 90.88 107 GLU A N 1
ATOM 835 C CA . GLU A 1 107 ? 5.989 -3.099 -4.262 1.00 90.88 107 GLU A CA 1
ATOM 836 C C . GLU A 1 107 ? 4.634 -2.387 -4.160 1.00 90.88 107 GLU A C 1
ATOM 838 O O . GLU A 1 107 ? 4.029 -2.375 -3.095 1.00 90.88 107 GLU A O 1
ATOM 843 N N . ILE A 1 108 ? 4.142 -1.806 -5.259 1.00 91.12 108 ILE A N 1
ATOM 844 C CA . ILE A 1 108 ? 2.809 -1.185 -5.315 1.00 91.12 108 ILE A CA 1
ATOM 845 C C . ILE A 1 108 ? 1.717 -2.135 -5.835 1.00 91.12 108 ILE A C 1
ATOM 847 O O . ILE A 1 108 ? 0.656 -1.663 -6.232 1.00 91.12 108 ILE A O 1
ATOM 851 N N . GLU A 1 109 ? 1.981 -3.445 -5.879 1.00 90.00 109 GLU A N 1
ATOM 852 C CA . GLU A 1 109 ? 1.033 -4.493 -6.298 1.00 90.00 109 GLU A CA 1
ATOM 853 C C . GLU A 1 109 ? 0.556 -4.402 -7.765 1.00 90.00 109 GLU A C 1
ATOM 855 O O . GLU A 1 109 ? -0.490 -4.933 -8.136 1.00 90.00 109 GLU A O 1
ATOM 860 N N . TYR A 1 110 ? 1.352 -3.788 -8.646 1.00 91.12 110 TYR A N 1
ATOM 861 C CA . TYR A 1 110 ? 1.097 -3.714 -10.091 1.00 91.12 110 TYR A CA 1
ATOM 862 C C . TYR A 1 110 ? 2.245 -4.326 -10.909 1.00 91.12 110 TYR A C 1
ATOM 864 O O . TYR A 1 110 ? 2.916 -3.608 -11.657 1.00 91.12 110 TYR A O 1
ATOM 872 N N . PRO A 1 111 ? 2.504 -5.645 -10.811 1.00 88.94 111 PRO A N 1
ATOM 873 C CA . PRO A 1 111 ? 3.530 -6.286 -11.625 1.00 88.94 111 PRO A CA 1
ATOM 874 C C . PRO A 1 111 ? 3.193 -6.150 -13.116 1.00 88.94 111 PRO A C 1
ATOM 876 O O . PRO A 1 111 ? 2.081 -6.451 -13.546 1.00 88.94 111 PRO A O 1
ATOM 879 N N . VAL A 1 112 ? 4.169 -5.718 -13.913 1.00 87.25 112 VAL A N 1
ATOM 880 C CA . VAL A 1 112 ? 4.040 -5.588 -15.372 1.00 87.25 112 VAL A CA 1
ATOM 881 C C . VAL A 1 112 ? 4.937 -6.598 -16.073 1.00 87.25 112 VAL A C 1
ATOM 883 O O . VAL A 1 112 ? 6.100 -6.766 -15.698 1.00 87.25 112 VAL A O 1
ATOM 886 N N . SER A 1 113 ? 4.416 -7.257 -17.108 1.00 83.62 113 SER A N 1
ATOM 887 C CA . SER A 1 113 ? 5.195 -8.203 -17.917 1.00 83.62 113 SER A CA 1
ATOM 888 C C . SER A 1 113 ? 5.881 -7.494 -19.081 1.00 83.62 113 SER A C 1
ATOM 890 O O . SER A 1 113 ? 7.043 -7.774 -19.375 1.00 83.62 113 SER A O 1
ATOM 892 N N . LYS A 1 114 ? 5.197 -6.531 -19.712 1.00 89.00 114 LYS A N 1
ATOM 893 C CA . LYS A 1 114 ? 5.730 -5.741 -20.823 1.00 89.00 114 LYS A CA 1
ATOM 894 C C . LYS A 1 114 ? 5.700 -4.261 -20.474 1.00 89.00 114 LYS A C 1
ATOM 896 O O . LYS A 1 114 ? 4.733 -3.555 -20.744 1.00 89.00 114 LYS A O 1
ATOM 901 N N . LEU A 1 115 ? 6.806 -3.768 -19.921 1.00 88.50 115 LEU A N 1
ATOM 902 C CA . LEU A 1 115 ? 6.915 -2.393 -19.428 1.00 88.50 115 LEU A CA 1
ATOM 903 C C . LEU A 1 115 ? 6.497 -1.337 -20.475 1.00 88.50 115 LEU A C 1
ATOM 905 O O . LEU A 1 115 ? 5.833 -0.371 -20.125 1.00 88.50 115 LEU A O 1
ATOM 909 N N . GLU A 1 116 ? 6.828 -1.516 -21.758 1.00 88.56 116 GLU A N 1
ATOM 910 C CA . GLU A 1 116 ? 6.468 -0.550 -22.814 1.00 88.56 116 GLU A CA 1
ATOM 911 C C . GLU A 1 116 ? 4.965 -0.482 -23.133 1.00 88.56 116 GLU A C 1
ATOM 913 O O . GLU A 1 116 ? 4.465 0.580 -23.519 1.00 88.56 116 GLU A O 1
ATOM 918 N N . GLU A 1 117 ? 4.255 -1.602 -22.988 1.00 88.94 117 GLU A N 1
ATOM 919 C CA . GLU A 1 117 ? 2.822 -1.725 -23.286 1.00 88.94 117 GLU A CA 1
ATOM 920 C C . GLU A 1 117 ? 1.977 -1.393 -22.045 1.00 88.94 117 GLU A C 1
ATOM 922 O O . GLU A 1 117 ? 1.018 -0.623 -22.137 1.00 88.94 117 GLU A O 1
ATOM 927 N N . ASP A 1 118 ? 2.387 -1.904 -20.881 1.00 91.00 118 ASP A N 1
ATOM 928 C CA . ASP A 1 118 ? 1.600 -1.901 -19.643 1.00 91.00 118 ASP A CA 1
ATOM 929 C C . ASP A 1 118 ? 1.797 -0.628 -18.806 1.00 91.00 118 ASP A C 1
ATOM 931 O O . ASP A 1 118 ? 0.882 -0.177 -18.109 1.00 91.00 118 ASP A O 1
ATOM 935 N N . LEU A 1 119 ? 2.983 -0.009 -18.865 1.00 91.50 119 LEU A N 1
ATOM 936 C CA . LEU A 1 119 ? 3.292 1.154 -18.033 1.00 91.50 119 LEU A CA 1
ATOM 937 C C . LEU A 1 119 ? 2.473 2.400 -18.410 1.00 91.50 119 LEU A C 1
ATOM 939 O O . LEU A 1 119 ? 1.941 3.039 -17.503 1.00 91.50 119 LEU A O 1
ATOM 943 N N . PRO A 1 120 ? 2.309 2.781 -19.696 1.00 90.94 120 PRO A N 1
ATOM 944 C CA . PRO A 1 120 ? 1.537 3.974 -20.048 1.00 90.94 120 PRO A CA 1
ATOM 945 C C . PRO A 1 120 ? 0.081 3.992 -19.535 1.00 90.94 120 PRO A C 1
ATOM 947 O O . PRO A 1 120 ? -0.311 5.004 -18.943 1.00 90.94 120 PRO A O 1
ATOM 950 N N . PRO A 1 121 ? -0.746 2.936 -19.710 1.00 90.88 121 PRO A N 1
ATOM 951 C CA . PRO A 1 121 ? -2.103 2.933 -19.164 1.00 90.88 121 PRO A CA 1
ATOM 952 C C . PRO A 1 121 ? -2.113 2.925 -17.630 1.00 90.88 121 PRO A C 1
ATOM 954 O O . PRO A 1 121 ? -2.962 3.591 -17.032 1.00 90.88 121 PRO A O 1
ATOM 957 N N . LEU A 1 122 ? -1.151 2.251 -16.988 1.00 92.25 122 LEU A N 1
ATOM 958 C CA . LEU A 1 122 ? -1.008 2.266 -15.532 1.00 92.25 122 LEU A CA 1
ATOM 959 C C . LEU A 1 122 ? -0.723 3.679 -15.008 1.00 92.25 122 LEU A C 1
ATOM 961 O O . LEU A 1 122 ? -1.409 4.146 -14.102 1.00 92.25 122 LEU A O 1
ATOM 965 N N . LEU A 1 123 ? 0.231 4.393 -15.610 1.00 92.62 123 LEU A N 1
ATOM 966 C CA . LEU A 1 123 ? 0.568 5.765 -15.221 1.00 92.62 123 LEU A CA 1
ATOM 967 C C . LEU A 1 123 ? -0.601 6.730 -15.417 1.00 92.62 123 LEU A C 1
ATOM 969 O O . LEU A 1 123 ? -0.793 7.626 -14.596 1.00 92.62 123 LEU A O 1
ATOM 973 N N . LYS A 1 124 ? -1.418 6.523 -16.456 1.00 91.62 124 LYS A N 1
ATOM 974 C CA . LYS A 1 124 ? -2.657 7.285 -16.644 1.00 91.62 124 LYS A CA 1
ATOM 975 C C . LYS A 1 124 ? -3.650 7.024 -15.509 1.00 91.62 124 LYS A C 1
ATOM 977 O O . LYS A 1 124 ? -4.200 7.975 -14.968 1.00 91.62 124 LYS A O 1
ATOM 982 N N . ARG A 1 125 ? -3.856 5.758 -15.123 1.00 91.62 125 ARG A N 1
ATOM 983 C CA . ARG A 1 125 ? -4.753 5.382 -14.015 1.00 91.62 125 ARG A CA 1
ATOM 984 C C . ARG A 1 125 ? -4.280 5.938 -12.672 1.00 91.62 125 ARG A C 1
ATOM 986 O O . ARG A 1 125 ? -5.098 6.375 -11.872 1.00 91.62 125 ARG A O 1
ATOM 993 N N . LEU A 1 126 ? -2.971 5.942 -12.445 1.00 91.81 126 LEU A N 1
ATOM 994 C CA . LEU A 1 126 ? -2.356 6.463 -11.226 1.00 91.81 126 LEU A CA 1
ATOM 995 C C . LEU A 1 126 ? -2.172 7.996 -11.244 1.00 91.81 126 LEU A C 1
ATOM 997 O O . LEU A 1 126 ? -1.568 8.543 -10.326 1.00 91.81 126 LEU A O 1
ATOM 1001 N N . ASN A 1 127 ? -2.683 8.699 -12.264 1.00 92.44 127 ASN A N 1
ATOM 1002 C CA . ASN A 1 127 ? -2.572 10.155 -12.419 1.00 92.44 127 ASN A CA 1
ATOM 1003 C C . ASN A 1 127 ? -1.124 10.676 -12.347 1.00 92.44 127 ASN A C 1
ATOM 1005 O O . ASN A 1 127 ? -0.838 11.676 -11.681 1.00 92.44 127 ASN A O 1
ATOM 1009 N N . TYR A 1 128 ? -0.203 10.004 -13.046 1.00 93.12 128 TYR A N 1
ATOM 1010 C CA . TYR A 1 128 ? 1.194 10.427 -13.127 1.00 93.12 128 TYR A CA 1
ATOM 1011 C C . TYR A 1 128 ? 1.305 11.886 -13.620 1.00 93.12 128 TYR A C 1
ATOM 1013 O O . TYR A 1 128 ? 0.762 12.218 -14.678 1.00 93.12 128 TYR A O 1
ATOM 1021 N N . PRO A 1 129 ? 1.996 12.776 -12.881 1.00 91.62 129 PRO A N 1
ATOM 1022 C CA . PRO A 1 129 ? 1.915 14.220 -13.111 1.00 91.62 129 PRO A CA 1
ATOM 1023 C C . PRO A 1 129 ? 2.786 14.747 -14.261 1.00 91.62 129 PRO A C 1
ATOM 1025 O O . PRO A 1 129 ? 2.659 15.920 -14.614 1.00 91.62 129 PRO A O 1
ATOM 1028 N N . PHE A 1 130 ? 3.674 13.933 -14.839 1.00 90.88 130 PHE A N 1
ATOM 1029 C CA . PHE A 1 130 ? 4.604 14.369 -15.886 1.00 90.88 130 PHE A CA 1
ATOM 1030 C C . PHE A 1 130 ? 4.325 13.679 -17.225 1.00 90.88 130 PHE A C 1
ATOM 1032 O O . PHE A 1 130 ? 3.754 12.593 -17.294 1.00 90.88 130 PHE A O 1
ATOM 1039 N N . LYS A 1 131 ? 4.736 14.305 -18.331 1.00 87.44 131 LYS A N 1
ATOM 1040 C CA . LYS A 1 131 ? 4.595 13.703 -19.664 1.00 87.44 131 LYS A CA 1
ATOM 1041 C C . LYS A 1 131 ? 5.653 12.618 -19.865 1.00 87.44 131 LYS A C 1
ATOM 1043 O O . LYS A 1 131 ? 6.835 12.864 -19.642 1.00 87.44 131 LYS A O 1
ATOM 1048 N N . LEU A 1 132 ? 5.231 11.449 -20.346 1.00 84.31 132 LEU A N 1
ATOM 1049 C CA . LEU A 1 132 ? 6.109 10.323 -20.665 1.00 84.31 132 LEU A CA 1
ATOM 1050 C C . LEU A 1 132 ? 5.869 9.859 -22.105 1.00 84.31 132 LEU A C 1
ATOM 1052 O O . LEU A 1 132 ? 4.743 9.558 -22.496 1.00 84.31 132 LEU A O 1
ATOM 1056 N N . ASN A 1 133 ? 6.941 9.794 -22.890 1.00 82.81 133 ASN A N 1
ATOM 1057 C CA . ASN A 1 133 ? 6.919 9.282 -24.257 1.00 82.81 133 ASN A CA 1
ATOM 1058 C C . ASN A 1 133 ? 7.330 7.808 -24.267 1.00 82.81 133 ASN A C 1
ATOM 1060 O O . ASN A 1 133 ? 8.302 7.433 -23.613 1.00 82.81 133 ASN A O 1
ATOM 1064 N N . LYS A 1 134 ? 6.654 6.980 -25.076 1.00 78.56 134 LYS A N 1
ATOM 1065 C CA . LYS A 1 134 ? 6.951 5.537 -25.196 1.00 78.56 134 LYS A CA 1
ATOM 1066 C C . LYS A 1 134 ? 8.414 5.247 -25.564 1.00 78.56 134 LYS A C 1
ATOM 1068 O O . LYS A 1 134 ? 8.968 4.239 -25.150 1.00 78.56 134 LYS A O 1
ATOM 1073 N N . SER A 1 135 ? 9.058 6.144 -26.311 1.00 81.69 135 SER A N 1
ATOM 1074 C CA . SER A 1 135 ? 10.461 6.014 -26.729 1.00 81.69 135 SER A CA 1
ATOM 1075 C C . SER A 1 135 ? 11.472 6.065 -25.580 1.00 81.69 135 SER A C 1
ATOM 1077 O O . SER A 1 135 ? 12.592 5.595 -25.756 1.00 81.69 135 SER A O 1
ATOM 1079 N N . ILE A 1 136 ? 11.094 6.597 -24.413 1.00 84.62 136 ILE A N 1
ATOM 1080 C CA . ILE A 1 136 ? 11.978 6.693 -23.243 1.00 84.62 136 ILE A CA 1
ATOM 1081 C C . ILE A 1 136 ? 12.282 5.305 -22.659 1.00 84.62 136 ILE A C 1
ATOM 1083 O O . ILE A 1 136 ? 13.363 5.073 -22.129 1.00 84.62 136 ILE A O 1
ATOM 1087 N N . LEU A 1 137 ? 11.350 4.359 -22.804 1.00 83.50 137 LEU A N 1
ATOM 1088 C CA . LEU A 1 137 ? 11.525 2.984 -22.331 1.00 83.50 137 LEU A CA 1
ATOM 1089 C C . LEU A 1 137 ? 12.359 2.122 -23.288 1.00 83.50 137 LEU A C 1
ATOM 1091 O O . LEU A 1 137 ? 12.937 1.135 -22.847 1.00 83.50 137 LEU A O 1
ATOM 1095 N N . LYS A 1 138 ? 12.484 2.533 -24.558 1.00 84.50 138 LYS A N 1
ATOM 1096 C CA . LYS A 1 138 ? 13.306 1.843 -25.566 1.00 84.50 138 LYS A CA 1
ATOM 1097 C C . LYS A 1 138 ? 14.801 2.080 -25.370 1.00 84.50 138 LYS A C 1
ATOM 1099 O O . LYS A 1 138 ? 15.607 1.198 -25.651 1.00 84.50 138 LYS A O 1
ATOM 1104 N N . SER A 1 139 ? 15.167 3.266 -24.879 1.00 85.19 139 SER A N 1
ATOM 1105 C CA . SER A 1 139 ? 16.565 3.675 -24.691 1.00 85.19 139 SER A CA 1
ATOM 1106 C C . SER A 1 139 ? 16.825 4.265 -23.300 1.00 85.19 139 SER A C 1
ATOM 1108 O O . SER A 1 139 ? 17.367 5.364 -23.190 1.00 85.19 139 SER A O 1
ATOM 1110 N N . PRO A 1 140 ? 16.517 3.544 -22.208 1.00 84.62 140 PRO A N 1
ATOM 1111 C CA . PRO A 1 140 ? 16.429 4.144 -20.880 1.00 84.62 140 PRO A CA 1
ATOM 1112 C C . PRO A 1 140 ? 17.763 4.659 -20.316 1.00 84.62 140 PRO A C 1
ATOM 1114 O O . PRO A 1 140 ? 17.777 5.475 -19.401 1.00 84.62 140 PRO A O 1
ATOM 1117 N N . ALA A 1 141 ? 18.896 4.231 -20.879 1.00 85.19 141 ALA A N 1
ATOM 1118 C CA . ALA A 1 141 ? 20.223 4.730 -20.517 1.00 85.19 141 ALA A CA 1
ATOM 1119 C C . ALA A 1 141 ? 20.626 6.035 -21.241 1.00 85.19 141 ALA A C 1
ATOM 1121 O O . ALA A 1 141 ? 21.743 6.517 -21.058 1.00 85.19 141 ALA A O 1
ATOM 1122 N N . ALA A 1 142 ? 19.765 6.611 -22.088 1.00 87.38 142 ALA A N 1
ATOM 1123 C CA . ALA A 1 142 ? 20.085 7.832 -22.817 1.00 87.38 142 ALA A CA 1
ATOM 1124 C C . ALA A 1 142 ? 20.151 9.051 -21.865 1.00 87.38 142 ALA A C 1
ATOM 1126 O O . ALA A 1 142 ? 19.168 9.338 -21.174 1.00 87.38 142 ALA A O 1
ATOM 1127 N N . PRO A 1 143 ? 21.247 9.841 -21.855 1.00 85.56 143 PRO A N 1
ATOM 1128 C CA . PRO A 1 143 ? 21.436 10.918 -20.874 1.00 85.56 143 PRO A CA 1
ATOM 1129 C C . PRO A 1 143 ? 20.328 11.980 -20.853 1.00 85.56 143 PRO A C 1
ATOM 1131 O O . PRO A 1 143 ? 19.961 12.476 -19.792 1.00 85.56 143 PRO A O 1
ATOM 1134 N N . HIS A 1 144 ? 19.751 12.305 -22.012 1.00 87.00 144 HIS A N 1
ATOM 1135 C CA . HIS A 1 144 ? 18.658 13.277 -22.129 1.00 87.00 144 HIS A CA 1
ATOM 1136 C C . HIS A 1 144 ? 17.301 12.727 -21.655 1.00 87.00 144 HIS A C 1
ATOM 1138 O O . HIS A 1 144 ? 16.388 13.499 -21.365 1.00 87.00 144 HIS A O 1
ATOM 1144 N N . GLN A 1 145 ? 17.162 11.402 -21.575 1.00 89.75 145 GLN A N 1
ATOM 1145 C CA . GLN A 1 145 ? 15.956 10.721 -21.098 1.00 89.75 145 GLN A CA 1
ATOM 1146 C C . GLN A 1 145 ? 16.012 10.446 -19.593 1.00 89.75 145 GLN A C 1
ATOM 1148 O O . GLN A 1 145 ? 14.970 10.320 -18.951 1.00 89.75 145 GLN A O 1
ATOM 1153 N N . TRP A 1 146 ? 17.218 10.410 -19.021 1.00 90.19 146 TRP A N 1
ATOM 1154 C CA . TRP A 1 146 ? 17.440 10.117 -17.609 1.00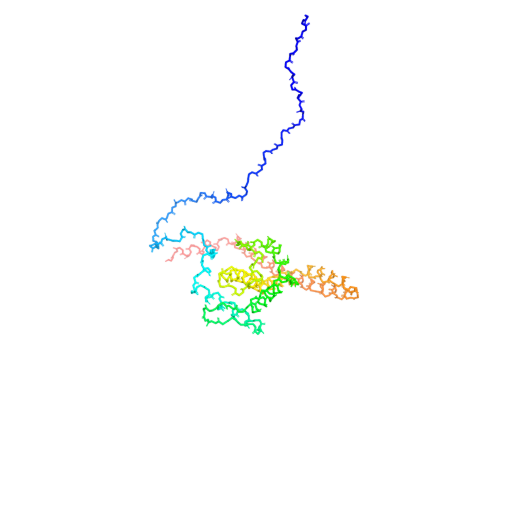 90.19 146 TRP A CA 1
ATOM 1155 C C . TRP A 1 146 ? 16.611 10.983 -16.644 1.00 90.19 146 TRP A C 1
ATOM 1157 O O . TRP A 1 146 ? 15.990 10.397 -15.762 1.00 90.19 146 TRP A O 1
ATOM 1167 N N . PRO A 1 147 ? 16.483 12.318 -16.812 1.00 91.81 147 PRO A N 1
ATOM 1168 C CA . PRO A 1 147 ? 15.626 13.122 -15.935 1.00 91.81 147 PRO A CA 1
ATOM 1169 C C . PRO A 1 147 ? 14.158 12.665 -15.916 1.00 91.81 147 PRO A C 1
ATOM 1171 O O . PRO A 1 147 ? 13.531 12.658 -14.861 1.00 91.81 147 PRO A O 1
ATOM 1174 N N . TYR A 1 148 ? 13.617 12.227 -17.058 1.00 92.56 148 TYR A N 1
ATOM 1175 C CA . TYR A 1 148 ? 12.247 11.704 -17.157 1.00 92.56 148 TYR A CA 1
ATOM 1176 C C . TYR A 1 148 ? 12.091 10.367 -16.434 1.00 92.56 148 TYR A C 1
ATOM 1178 O O . TYR A 1 148 ? 11.118 10.162 -15.709 1.00 92.56 148 TYR A O 1
ATOM 1186 N N . LEU A 1 149 ? 13.064 9.470 -16.594 1.00 93.12 149 LEU A N 1
ATOM 1187 C CA . LEU A 1 149 ? 13.056 8.178 -15.909 1.00 93.12 149 LEU A CA 1
ATOM 1188 C C . LEU A 1 149 ? 13.266 8.327 -14.410 1.00 93.12 149 LEU A C 1
ATOM 1190 O O . LEU A 1 149 ? 12.586 7.663 -13.635 1.00 93.12 149 LEU A O 1
ATOM 1194 N N . LEU A 1 150 ? 14.150 9.227 -13.990 1.00 93.62 150 LEU A N 1
ATOM 1195 C CA . LEU A 1 150 ? 14.368 9.502 -12.581 1.00 93.62 150 LEU A CA 1
ATOM 1196 C C . LEU A 1 150 ? 13.120 10.107 -11.932 1.00 93.62 150 LEU A C 1
ATOM 1198 O O . LEU A 1 150 ? 12.766 9.699 -10.830 1.00 93.62 150 LEU A O 1
ATOM 1202 N N . ALA A 1 151 ? 12.420 11.011 -12.625 1.00 94.62 151 ALA A N 1
ATOM 1203 C CA . ALA A 1 151 ? 11.147 11.553 -12.156 1.00 94.62 151 ALA A CA 1
ATOM 1204 C C . ALA A 1 151 ? 10.081 10.470 -11.981 1.00 94.62 151 ALA A C 1
ATOM 1206 O O . ALA A 1 151 ? 9.362 10.456 -10.983 1.00 94.62 151 ALA A O 1
ATOM 1207 N N . LEU A 1 152 ? 9.990 9.544 -12.935 1.00 95.12 152 LEU A N 1
ATOM 1208 C CA . LEU A 1 152 ? 9.105 8.389 -12.841 1.00 95.12 152 LEU A CA 1
ATOM 1209 C C . LEU A 1 152 ? 9.470 7.478 -11.659 1.00 95.12 152 LEU A C 1
ATOM 1211 O O . LEU A 1 152 ? 8.600 7.157 -10.854 1.00 95.12 152 LEU A O 1
ATOM 1215 N N . ILE A 1 153 ? 10.741 7.081 -11.543 1.00 95.44 153 ILE A N 1
ATOM 1216 C CA . ILE A 1 153 ? 11.222 6.200 -10.470 1.00 95.44 153 ILE A CA 1
ATOM 1217 C C . ILE A 1 153 ? 10.981 6.846 -9.108 1.00 95.44 153 ILE A C 1
ATOM 1219 O O . ILE A 1 153 ? 10.457 6.196 -8.211 1.00 95.44 153 ILE A O 1
ATOM 1223 N N . HIS A 1 154 ? 11.324 8.125 -8.951 1.00 95.38 154 HIS A N 1
ATOM 1224 C CA . HIS A 1 154 ? 11.133 8.844 -7.696 1.00 95.38 154 HIS A CA 1
ATOM 1225 C C . HIS A 1 154 ? 9.658 8.940 -7.310 1.00 95.38 154 HIS A C 1
ATOM 1227 O O . HIS A 1 154 ? 9.310 8.743 -6.151 1.00 95.38 154 HIS A O 1
ATOM 1233 N N . TRP A 1 155 ? 8.780 9.196 -8.276 1.00 95.69 155 TRP A N 1
ATOM 1234 C CA . TRP A 1 155 ? 7.348 9.249 -8.017 1.00 95.69 155 TRP A CA 1
ATOM 1235 C C . TRP A 1 155 ? 6.777 7.881 -7.615 1.00 95.69 155 TRP A C 1
ATOM 1237 O O . TRP A 1 155 ? 6.051 7.792 -6.627 1.00 95.69 155 TRP A O 1
ATOM 1247 N N . LEU A 1 156 ? 7.156 6.801 -8.309 1.00 95.31 156 LEU A N 1
ATOM 1248 C CA . LEU A 1 156 ? 6.770 5.437 -7.920 1.00 95.31 156 LEU A CA 1
ATOM 1249 C C . LEU A 1 156 ? 7.316 5.069 -6.535 1.00 95.31 156 LEU A C 1
ATOM 1251 O O . LEU A 1 156 ? 6.609 4.467 -5.731 1.00 95.31 156 LEU A O 1
ATOM 1255 N N . LEU A 1 157 ? 8.549 5.481 -6.233 1.00 95.31 157 LEU A N 1
ATOM 1256 C CA . LEU A 1 157 ? 9.165 5.305 -4.923 1.00 95.31 157 LEU A CA 1
ATOM 1257 C C . LEU A 1 157 ? 8.359 5.996 -3.816 1.00 95.31 157 LEU A C 1
ATOM 1259 O O . LEU A 1 157 ? 8.175 5.413 -2.749 1.00 95.31 157 LEU A O 1
ATOM 1263 N N . GLN A 1 158 ? 7.870 7.217 -4.053 1.00 93.56 158 GLN A N 1
ATOM 1264 C CA . GLN A 1 158 ? 7.030 7.932 -3.087 1.00 93.56 158 GLN A CA 1
ATOM 1265 C C . GLN A 1 158 ? 5.725 7.178 -2.815 1.00 93.56 158 GLN A C 1
ATOM 1267 O O . GLN A 1 158 ? 5.330 7.062 -1.657 1.00 93.56 158 GLN A O 1
ATOM 1272 N N . ILE A 1 159 ? 5.098 6.605 -3.848 1.00 92.69 159 ILE A N 1
ATOM 1273 C CA . ILE A 1 159 ? 3.897 5.770 -3.693 1.00 92.69 159 ILE A CA 1
ATOM 1274 C C . ILE A 1 159 ? 4.215 4.509 -2.883 1.00 92.69 159 ILE A C 1
ATOM 1276 O O . ILE A 1 159 ? 3.513 4.218 -1.917 1.00 92.69 159 ILE A O 1
ATOM 1280 N N . ALA A 1 160 ? 5.288 3.791 -3.226 1.00 91.88 160 ALA A N 1
ATOM 1281 C CA . ALA A 1 160 ? 5.698 2.574 -2.521 1.00 91.88 160 ALA A CA 1
ATOM 1282 C C . ALA A 1 160 ? 6.038 2.848 -1.043 1.00 91.88 160 ALA A C 1
ATOM 1284 O O . ALA A 1 160 ? 5.613 2.123 -0.140 1.00 91.88 160 ALA A O 1
ATOM 1285 N N . SER A 1 161 ? 6.752 3.945 -0.779 1.00 90.44 161 SER A N 1
ATOM 1286 C CA . SER A 1 161 ? 7.095 4.377 0.580 1.00 90.44 161 SER A CA 1
ATOM 1287 C C . SER A 1 161 ? 5.839 4.747 1.368 1.00 90.44 161 SER A C 1
ATOM 1289 O O . SER A 1 161 ? 5.662 4.307 2.502 1.00 90.44 161 SER A O 1
ATOM 1291 N N . PHE A 1 162 ? 4.921 5.498 0.755 1.00 87.88 162 PHE A N 1
ATOM 1292 C CA . PHE A 1 162 ? 3.654 5.865 1.378 1.00 87.88 162 PHE A CA 1
ATOM 1293 C C . PHE A 1 162 ? 2.786 4.641 1.693 1.00 87.88 162 PHE A C 1
ATOM 1295 O O . PHE A 1 162 ? 2.302 4.526 2.816 1.00 87.88 162 PHE A O 1
ATOM 1302 N N . GLY A 1 163 ? 2.645 3.695 0.759 1.00 81.62 163 GLY A N 1
ATOM 1303 C CA . GLY A 1 163 ? 1.920 2.441 0.985 1.00 81.62 163 GLY A CA 1
ATOM 1304 C C . GLY A 1 163 ? 2.500 1.621 2.141 1.00 81.62 163 GLY A C 1
ATOM 1305 O O . GLY A 1 163 ? 1.756 1.044 2.931 1.00 81.62 163 GLY A O 1
ATOM 1306 N N . SER A 1 164 ? 3.823 1.652 2.312 1.00 80.25 164 SER A N 1
ATOM 1307 C CA . SER A 1 164 ? 4.509 0.996 3.432 1.00 80.25 164 SER A CA 1
ATOM 1308 C C . SER A 1 164 ? 4.173 1.646 4.777 1.00 80.25 164 SER A C 1
ATOM 1310 O O . SER A 1 164 ? 3.824 0.956 5.735 1.00 80.25 164 SER A O 1
ATOM 1312 N N . HIS A 1 165 ? 4.223 2.980 4.842 1.00 78.94 165 HIS A N 1
ATOM 1313 C CA . HIS A 1 165 ? 3.848 3.730 6.043 1.00 78.94 165 HIS A CA 1
ATOM 1314 C C . HIS A 1 165 ? 2.362 3.592 6.374 1.00 78.94 165 HIS A C 1
ATOM 1316 O O . HIS A 1 165 ? 2.009 3.457 7.549 1.00 78.94 165 HIS A O 1
ATOM 1322 N N . LEU A 1 166 ? 1.499 3.594 5.352 1.00 75.25 166 LEU A N 1
ATOM 1323 C CA . LEU A 1 166 ? 0.082 3.321 5.526 1.00 75.25 166 LEU A CA 1
ATOM 1324 C C . LEU A 1 166 ? -0.117 1.923 6.075 1.00 75.25 166 LEU A C 1
ATOM 1326 O O . LEU A 1 166 ? -0.718 1.829 7.124 1.00 75.25 166 LEU A O 1
ATOM 1330 N N . SER A 1 167 ? 0.441 0.877 5.467 1.00 69.50 167 SER A N 1
ATOM 1331 C CA . SER A 1 167 ? 0.262 -0.505 5.938 1.00 69.50 167 SER A CA 1
ATOM 1332 C C . SER A 1 167 ? 0.657 -0.675 7.407 1.00 69.50 167 SER A C 1
ATOM 1334 O O . SER A 1 167 ? -0.056 -1.317 8.174 1.00 69.50 167 SER A O 1
ATOM 1336 N N . GLN A 1 168 ? 1.750 -0.037 7.837 1.00 68.12 168 GLN A N 1
ATOM 1337 C CA . GLN A 1 168 ? 2.163 -0.028 9.241 1.00 68.12 168 GLN A CA 1
ATOM 1338 C C . GLN A 1 168 ? 1.179 0.741 10.141 1.00 68.12 168 GLN A C 1
ATOM 1340 O O . GLN A 1 168 ? 0.849 0.286 11.234 1.00 68.12 168 GLN A O 1
ATOM 1345 N N . SER A 1 169 ? 0.681 1.888 9.680 1.00 61.50 169 SER A N 1
ATOM 1346 C CA . SER A 1 169 ? -0.229 2.750 10.448 1.00 61.50 169 SER A CA 1
ATOM 1347 C C . SER A 1 169 ? -1.666 2.211 10.486 1.00 61.50 169 SER A C 1
ATOM 1349 O O . SER A 1 169 ? -2.298 2.230 11.537 1.00 61.50 169 SER A O 1
ATOM 1351 N N . THR A 1 170 ? -2.179 1.702 9.364 1.00 58.41 170 THR A N 1
ATOM 1352 C CA . THR A 1 170 ? -3.497 1.079 9.218 1.00 58.41 170 THR A CA 1
ATOM 1353 C C . THR A 1 170 ? -3.545 -0.260 9.919 1.00 58.41 170 THR A C 1
ATOM 1355 O O . THR A 1 170 ? -4.564 -0.557 10.519 1.00 58.41 170 THR A O 1
ATOM 1358 N N . SER A 1 171 ? -2.461 -1.047 9.918 1.00 58.62 171 SER A N 1
ATOM 1359 C CA . SER A 1 171 ? -2.389 -2.245 10.760 1.00 58.62 171 SER A CA 1
ATOM 1360 C C . SER A 1 171 ? -2.641 -1.878 12.224 1.00 58.62 171 SER A C 1
ATOM 1362 O O . SER A 1 171 ? -3.481 -2.488 12.872 1.00 58.62 171 SER A O 1
ATOM 1364 N N . ASN A 1 172 ? -2.045 -0.791 12.718 1.00 61.25 172 ASN A N 1
ATOM 1365 C CA . ASN A 1 172 ? -2.257 -0.355 14.098 1.00 61.25 172 ASN A CA 1
ATOM 1366 C C . ASN A 1 172 ? -3.683 0.172 14.354 1.00 61.25 172 ASN A C 1
ATOM 1368 O O . ASN A 1 172 ? -4.290 -0.178 15.365 1.00 61.25 172 ASN A O 1
ATOM 1372 N N . THR A 1 173 ? -4.249 0.987 13.455 1.00 61.12 173 THR A N 1
ATOM 1373 C CA . THR A 1 173 ? -5.586 1.581 13.658 1.00 61.12 173 THR A CA 1
ATOM 1374 C C . THR A 1 173 ? -6.728 0.609 13.379 1.00 61.12 173 THR A C 1
ATOM 1376 O O . THR A 1 173 ? -7.675 0.553 14.158 1.00 61.12 173 THR A O 1
ATOM 1379 N N . VAL A 1 174 ? -6.646 -0.178 12.305 1.00 59.53 174 VAL A N 1
ATOM 1380 C CA . VAL A 1 174 ? -7.638 -1.201 11.954 1.00 59.53 174 VAL A CA 1
ATOM 1381 C C . VAL A 1 174 ? -7.576 -2.339 12.959 1.00 59.53 174 VAL A C 1
ATOM 1383 O O . VAL A 1 174 ? -8.624 -2.727 13.449 1.00 59.53 174 VAL A O 1
ATOM 1386 N N . SER A 1 175 ? -6.394 -2.820 13.360 1.00 57.00 175 SER A N 1
ATOM 1387 C CA . SER A 1 175 ? -6.305 -3.847 14.410 1.00 57.00 175 SER A CA 1
ATOM 1388 C C . SER A 1 175 ? -6.875 -3.334 15.738 1.00 57.00 175 SER A C 1
ATOM 1390 O O . SER A 1 175 ? -7.622 -4.052 16.392 1.00 57.00 175 SER A O 1
ATOM 1392 N N . SER A 1 176 ? -6.665 -2.057 16.083 1.00 59.38 176 SER A N 1
ATOM 1393 C CA . SER A 1 176 ? -7.312 -1.436 17.248 1.00 59.38 176 SER A CA 1
ATOM 1394 C C . SER A 1 176 ? -8.840 -1.327 17.102 1.00 59.38 176 SER A C 1
ATOM 1396 O O . SER A 1 176 ? -9.560 -1.639 18.044 1.00 59.38 176 SER A O 1
ATOM 1398 N N . LEU A 1 177 ? -9.365 -0.950 15.933 1.00 59.38 177 LEU A N 1
ATOM 1399 C CA . LEU A 1 177 ? -10.810 -0.805 15.697 1.00 59.38 177 LEU A CA 1
ATOM 1400 C C . LEU A 1 177 ? -11.528 -2.165 15.589 1.00 59.38 177 LEU A C 1
ATOM 1402 O O . LEU A 1 177 ? -12.643 -2.317 16.085 1.00 59.38 177 LEU A O 1
ATOM 1406 N N . LEU A 1 178 ? -10.870 -3.165 14.998 1.00 57.69 178 LEU A N 1
ATOM 1407 C CA . LEU A 1 178 ? -11.327 -4.553 14.923 1.00 57.69 178 LEU A CA 1
ATOM 1408 C C . LEU A 1 178 ? -11.302 -5.238 16.291 1.00 57.69 178 LEU A C 1
ATOM 1410 O O . LEU A 1 178 ? -12.252 -5.939 16.620 1.00 57.69 178 LEU A O 1
ATOM 1414 N N . GLN A 1 179 ? -10.279 -4.981 17.114 1.00 56.12 179 GLN A N 1
ATOM 1415 C CA . GLN A 1 179 ? -10.255 -5.425 18.514 1.00 56.12 179 GLN A CA 1
ATOM 1416 C C . GLN A 1 179 ? -11.406 -4.823 19.331 1.00 56.12 179 GLN A C 1
ATOM 1418 O O . GLN A 1 179 ? -11.886 -5.448 20.273 1.00 56.12 179 GLN A O 1
ATOM 1423 N N . VAL A 1 180 ? -11.868 -3.620 18.973 1.00 62.38 180 VAL A N 1
ATOM 1424 C CA . VAL A 1 180 ? -12.986 -2.949 19.652 1.00 62.38 180 VAL A CA 1
ATOM 1425 C C . VAL A 1 180 ? -14.347 -3.463 19.168 1.00 62.38 180 VAL A C 1
ATOM 1427 O O . VAL A 1 180 ? -15.310 -3.431 19.932 1.00 62.38 180 VAL A O 1
ATOM 1430 N N . ASN A 1 181 ? -14.454 -3.972 17.936 1.00 82.50 181 ASN A N 1
ATOM 1431 C CA . ASN A 1 181 ? -15.715 -4.461 17.380 1.00 82.50 181 ASN A CA 1
ATOM 1432 C C . ASN A 1 181 ? -15.683 -5.975 17.119 1.00 82.50 181 ASN A C 1
ATOM 1434 O O . ASN A 1 181 ? -15.489 -6.433 15.991 1.00 82.50 181 ASN A O 1
ATOM 1438 N N . LEU A 1 182 ? -15.952 -6.741 18.180 1.00 84.81 182 LEU A N 1
ATOM 1439 C CA . LEU A 1 182 ? -16.033 -8.207 18.159 1.00 84.81 182 LEU A CA 1
ATOM 1440 C C . LEU A 1 182 ? -17.007 -8.742 17.092 1.00 84.81 182 LEU A C 1
ATOM 1442 O O . LEU A 1 182 ? -16.729 -9.757 16.458 1.00 84.81 182 LEU A O 1
ATOM 1446 N N . VAL A 1 183 ? -18.112 -8.036 16.827 1.00 85.00 183 VAL A N 1
ATOM 1447 C CA . VAL A 1 183 ? -19.090 -8.421 15.791 1.00 85.00 183 VAL A CA 1
ATOM 1448 C C . VAL A 1 183 ? -18.494 -8.278 14.391 1.00 85.00 183 VAL A C 1
ATOM 1450 O O . VAL A 1 183 ? -18.695 -9.134 13.527 1.00 85.00 183 VAL A O 1
ATOM 1453 N N . HIS A 1 184 ? -17.725 -7.217 14.154 1.00 84.75 184 HIS A N 1
ATOM 1454 C CA . HIS A 1 184 ? -17.036 -7.028 12.884 1.00 84.75 184 HIS A CA 1
ATOM 1455 C C . HIS A 1 184 ? -15.950 -8.091 12.676 1.00 84.75 184 HIS A C 1
ATOM 1457 O O . HIS A 1 184 ? -15.839 -8.643 11.582 1.00 84.75 184 HIS A O 1
ATOM 1463 N N . GLN A 1 185 ? -15.197 -8.433 13.728 1.00 86.12 185 GLN A N 1
ATOM 1464 C CA . GLN A 1 185 ? -14.216 -9.518 13.686 1.00 86.12 185 GLN A CA 1
ATOM 1465 C C . GLN A 1 185 ? -14.874 -10.865 13.351 1.00 86.12 185 GLN A C 1
ATOM 1467 O O . GLN A 1 185 ? -14.408 -11.560 12.449 1.00 86.12 185 GLN A O 1
ATOM 1472 N N . TYR A 1 186 ? -15.978 -11.205 14.023 1.00 89.44 186 TYR A N 1
ATOM 1473 C CA . TYR A 1 186 ? -16.769 -12.399 13.719 1.00 89.44 186 TYR A CA 1
ATOM 1474 C C . TYR A 1 186 ? -17.228 -12.422 12.261 1.00 89.44 186 TYR A C 1
ATOM 1476 O O . TYR A 1 186 ? -17.028 -13.416 11.566 1.00 89.44 186 TYR A O 1
ATOM 1484 N N . THR A 1 187 ? -17.785 -11.308 11.778 1.00 89.44 187 THR A N 1
ATOM 1485 C CA . THR A 1 187 ? -18.316 -11.203 10.412 1.00 89.44 187 THR A CA 1
ATOM 1486 C C . THR A 1 187 ? -17.220 -11.435 9.370 1.00 89.44 187 THR A C 1
ATOM 1488 O O . THR A 1 187 ? -17.401 -12.237 8.454 1.00 89.44 187 THR A O 1
ATOM 1491 N N . LEU A 1 188 ? -16.065 -10.772 9.515 1.00 89.81 188 LEU A N 1
ATOM 1492 C CA . LEU A 1 188 ? -14.945 -10.931 8.584 1.00 89.81 188 LEU A CA 1
ATOM 1493 C C . LEU A 1 188 ? -14.377 -12.351 8.608 1.00 89.81 188 LEU A C 1
ATOM 1495 O O . LEU A 1 188 ? -14.148 -12.935 7.551 1.00 89.81 188 LEU A O 1
ATOM 1499 N N . ASN A 1 189 ? -14.162 -12.912 9.797 1.00 90.19 189 ASN A N 1
ATOM 1500 C CA . ASN A 1 189 ? -13.567 -14.238 9.935 1.00 90.19 189 ASN A CA 1
ATOM 1501 C C . ASN A 1 189 ? -14.507 -15.338 9.431 1.00 90.19 189 ASN A C 1
ATOM 1503 O O . ASN A 1 189 ? -14.064 -16.221 8.700 1.00 90.19 189 ASN A O 1
ATOM 1507 N N . SER A 1 190 ? -15.805 -15.241 9.731 1.00 91.06 190 SER A N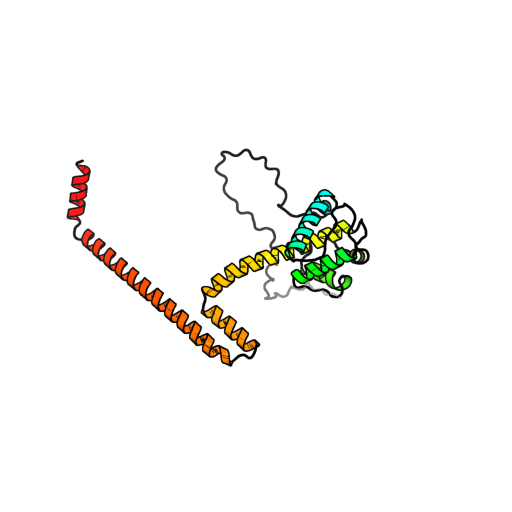 1
ATOM 1508 C CA . SER A 1 190 ? -16.818 -16.169 9.215 1.00 91.06 190 SER A CA 1
ATOM 1509 C C . SER A 1 190 ? -16.873 -16.129 7.689 1.00 91.06 190 SER A C 1
ATOM 1511 O O . SER A 1 190 ? -16.850 -17.169 7.037 1.00 91.06 190 SER A O 1
ATOM 1513 N N . TYR A 1 191 ? -16.845 -14.929 7.100 1.00 91.19 191 TYR A N 1
ATOM 1514 C CA . TYR A 1 191 ? -16.828 -14.774 5.647 1.00 91.19 191 TYR A CA 1
ATOM 1515 C C . TYR A 1 191 ? -15.547 -15.329 5.001 1.00 91.19 191 TYR A C 1
ATOM 1517 O O . TYR A 1 191 ? -15.603 -15.986 3.961 1.00 91.19 191 TYR A O 1
ATOM 1525 N N . LEU A 1 192 ? -14.382 -15.110 5.621 1.00 91.50 192 LEU A N 1
ATOM 1526 C CA . LEU A 1 192 ? -13.113 -15.664 5.143 1.00 91.50 192 LEU A CA 1
ATOM 1527 C C . LEU A 1 192 ? -13.081 -17.194 5.208 1.00 91.50 192 LEU A C 1
ATOM 1529 O O . LEU A 1 192 ? -12.529 -17.816 4.300 1.00 91.50 192 LEU A O 1
ATOM 1533 N N . ASN A 1 193 ? -13.651 -17.792 6.256 1.00 92.75 193 ASN A N 1
ATOM 1534 C CA . ASN A 1 193 ? -13.767 -19.245 6.382 1.00 92.75 193 ASN A CA 1
ATOM 1535 C C . ASN A 1 193 ? -14.722 -19.823 5.333 1.00 92.75 193 ASN A C 1
ATOM 1537 O O . ASN A 1 193 ? -14.344 -20.774 4.650 1.00 92.75 193 ASN A O 1
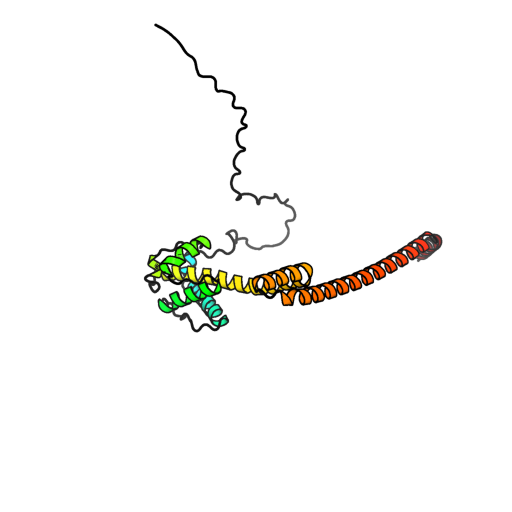ATOM 1541 N N . TYR A 1 194 ? -15.865 -19.172 5.102 1.00 91.06 194 TYR A N 1
ATOM 1542 C CA . TYR A 1 194 ? -16.806 -19.540 4.041 1.00 91.06 194 TYR A CA 1
ATOM 1543 C C . TYR A 1 194 ? -16.152 -19.551 2.650 1.00 91.06 194 TYR A C 1
ATOM 1545 O O . TYR A 1 194 ? -16.245 -20.537 1.924 1.00 91.06 194 TYR A O 1
ATOM 1553 N N . ILE A 1 195 ? -15.413 -18.494 2.279 1.00 94.50 195 ILE A N 1
ATOM 1554 C CA . ILE A 1 195 ? -14.729 -18.440 0.970 1.00 94.50 195 ILE A CA 1
ATOM 1555 C C . ILE A 1 195 ? -13.674 -19.549 0.829 1.00 94.50 195 ILE A C 1
ATOM 1557 O O . ILE A 1 195 ? -13.405 -20.012 -0.280 1.00 94.50 195 ILE A O 1
ATOM 1561 N N . LYS A 1 196 ? -13.053 -19.966 1.937 1.00 93.38 196 LYS A N 1
ATOM 1562 C CA . LYS A 1 196 ? -12.046 -21.035 1.956 1.00 93.38 196 LYS A CA 1
ATOM 1563 C C . LYS A 1 196 ? -12.655 -22.440 2.044 1.00 93.38 196 LYS A C 1
ATOM 1565 O O . LYS A 1 196 ? -11.913 -23.401 1.868 1.00 93.38 196 LYS A O 1
ATOM 1570 N N . GLY A 1 197 ? -13.963 -22.559 2.286 1.00 91.56 197 GLY A N 1
ATOM 1571 C CA . GLY A 1 197 ? -14.656 -23.834 2.489 1.00 91.56 197 GLY A CA 1
ATOM 1572 C C . GLY A 1 197 ? -14.383 -24.485 3.849 1.00 91.56 197 GLY A C 1
ATOM 1573 O O . GLY A 1 197 ? -14.511 -25.699 3.971 1.00 91.56 197 GLY A O 1
ATOM 1574 N N . HIS A 1 198 ? -13.969 -23.705 4.851 1.00 91.81 198 HIS A N 1
ATOM 1575 C CA . HIS A 1 198 ? -13.740 -24.172 6.223 1.00 91.81 198 HIS A CA 1
ATOM 1576 C C . HIS A 1 198 ? -14.989 -23.935 7.083 1.00 91.81 198 HIS A C 1
ATOM 1578 O O . HIS A 1 198 ? -14.984 -23.108 7.998 1.00 91.81 198 HIS A O 1
ATOM 1584 N N . ASP A 1 199 ? -16.086 -24.607 6.740 1.00 84.62 199 ASP A N 1
ATOM 1585 C CA . ASP A 1 199 ? -17.376 -24.416 7.416 1.00 84.62 199 ASP A CA 1
ATOM 1586 C C . ASP A 1 199 ? -17.389 -25.006 8.842 1.00 84.62 199 ASP A C 1
ATOM 1588 O O . ASP A 1 199 ? -18.148 -24.558 9.698 1.00 84.62 199 ASP A O 1
ATOM 1592 N N . ASP A 1 200 ? -16.504 -25.964 9.119 1.00 85.50 200 ASP A N 1
ATOM 1593 C CA . ASP A 1 200 ? -16.322 -26.639 10.408 1.00 85.50 200 ASP A CA 1
ATOM 1594 C C . ASP A 1 200 ? -15.754 -25.731 11.513 1.00 85.50 200 ASP A C 1
ATOM 1596 O O . ASP A 1 200 ? -15.990 -25.967 12.694 1.00 85.50 200 ASP A O 1
ATOM 1600 N N . VAL A 1 201 ? -15.051 -24.657 11.143 1.00 86.25 201 VAL A N 1
ATOM 1601 C CA . VAL A 1 201 ? -14.377 -23.744 12.090 1.00 86.25 201 VAL A CA 1
ATOM 1602 C C . VAL A 1 201 ? -15.300 -22.613 12.577 1.00 86.25 201 VAL A C 1
ATOM 1604 O O . VAL A 1 201 ? -14.976 -21.882 13.516 1.00 86.25 201 VAL A O 1
ATOM 1607 N N . VAL A 1 202 ? -16.464 -22.428 11.947 1.00 83.38 202 VAL A N 1
ATOM 1608 C CA . VAL A 1 202 ? -17.351 -21.285 12.229 1.00 83.38 202 VAL A CA 1
ATOM 1609 C C . VAL A 1 202 ? -18.018 -21.400 13.601 1.00 83.38 202 VAL A C 1
ATOM 1611 O O . VAL A 1 202 ? -18.157 -20.389 14.287 1.00 83.38 202 VAL A O 1
ATOM 1614 N N . GLU A 1 203 ? -18.373 -22.612 14.032 1.00 85.31 203 GLU A N 1
ATOM 1615 C CA . GLU A 1 203 ? -19.027 -22.838 15.328 1.00 85.31 203 GLU A CA 1
ATOM 1616 C C . GLU A 1 203 ? -18.074 -22.548 16.503 1.00 85.31 203 GLU A C 1
ATOM 1618 O O . GLU A 1 203 ? -18.450 -21.878 17.465 1.00 85.31 203 GLU A O 1
ATOM 1623 N N . GLU A 1 204 ? -16.803 -22.950 16.398 1.00 89.31 204 GLU A N 1
ATOM 1624 C CA . GLU A 1 204 ? -15.774 -22.619 17.396 1.00 89.31 204 GLU A CA 1
ATOM 1625 C C . GLU A 1 204 ? -15.523 -21.105 17.470 1.00 89.31 204 GLU A C 1
ATOM 1627 O O . GLU A 1 204 ? -15.436 -20.524 18.556 1.00 89.31 204 GLU A O 1
ATOM 1632 N N . LEU A 1 205 ? -15.466 -20.448 16.308 1.00 89.81 205 LEU A N 1
ATOM 1633 C CA . LEU A 1 205 ? -15.328 -18.997 16.215 1.00 89.81 205 LEU A CA 1
ATOM 1634 C C . LEU A 1 205 ? -16.516 -18.263 16.860 1.00 89.81 205 LEU A C 1
ATOM 1636 O O . LEU A 1 205 ? -16.321 -17.235 17.510 1.00 89.81 205 LEU A O 1
ATOM 1640 N N . GLU A 1 206 ? -17.741 -18.758 16.674 1.00 90.06 206 GLU A N 1
ATOM 1641 C CA . GLU A 1 206 ? -18.941 -18.174 17.275 1.00 90.06 206 GLU A CA 1
ATOM 1642 C C . GLU A 1 206 ? -18.900 -18.262 18.807 1.00 90.06 206 GLU A C 1
ATOM 1644 O O . GLU A 1 206 ? -19.137 -17.257 19.483 1.00 90.06 206 GLU A O 1
ATOM 1649 N N . LEU A 1 207 ? -18.514 -19.419 19.356 1.00 92.56 207 LEU A N 1
ATOM 1650 C CA . LEU A 1 207 ? -18.379 -19.614 20.801 1.00 92.56 207 LEU A CA 1
ATOM 1651 C C . LEU A 1 207 ? -17.347 -18.662 21.427 1.00 92.56 207 LEU A C 1
ATOM 1653 O O . LEU A 1 207 ? -17.648 -18.018 22.434 1.00 92.56 207 LEU A O 1
ATOM 1657 N N . ASP A 1 208 ? -16.167 -18.515 20.814 1.00 91.88 208 ASP A N 1
ATOM 1658 C CA . ASP A 1 208 ? -15.114 -17.595 21.280 1.00 91.88 208 ASP A CA 1
ATOM 1659 C C . ASP A 1 208 ? -15.589 -16.129 21.301 1.00 91.88 208 ASP A C 1
ATOM 1661 O O . ASP A 1 208 ? -15.330 -15.381 22.249 1.00 91.88 208 ASP A O 1
ATOM 1665 N N . ILE A 1 209 ? -16.329 -15.703 20.275 1.00 90.75 209 ILE A N 1
ATOM 1666 C CA . ILE A 1 209 ? -16.843 -14.332 20.197 1.00 90.75 209 ILE A CA 1
ATOM 1667 C C . ILE A 1 209 ? -17.963 -14.095 21.218 1.00 90.75 209 ILE A C 1
ATOM 1669 O O . ILE A 1 209 ? -17.994 -13.032 21.849 1.00 90.75 209 ILE A O 1
ATOM 1673 N N . ILE A 1 210 ? -18.862 -15.066 21.412 1.00 91.19 210 ILE A N 1
ATOM 1674 C CA . ILE A 1 210 ? -19.927 -14.989 22.420 1.00 91.19 210 ILE A CA 1
ATOM 1675 C C . ILE A 1 210 ? -19.331 -14.881 23.826 1.00 91.19 210 ILE A C 1
ATOM 1677 O O . ILE A 1 210 ? -19.779 -14.038 24.609 1.00 91.19 210 ILE A O 1
ATOM 1681 N N . ASP A 1 211 ? -18.310 -15.679 24.143 1.00 93.38 211 ASP A N 1
ATOM 1682 C CA . ASP A 1 211 ? -17.638 -15.629 25.444 1.00 93.38 211 ASP A CA 1
ATOM 1683 C C . ASP A 1 211 ? -17.030 -14.242 25.709 1.00 93.38 211 ASP A C 1
ATOM 1685 O O . ASP A 1 211 ? -17.313 -13.604 26.730 1.00 93.38 211 ASP A O 1
ATOM 1689 N N . LYS A 1 212 ? -16.315 -13.687 24.722 1.00 90.94 212 LYS A N 1
ATOM 1690 C CA . LYS A 1 212 ? -15.753 -12.327 24.797 1.00 90.94 212 LYS A CA 1
ATOM 1691 C C . LYS A 1 212 ? -16.824 -11.251 24.975 1.00 90.94 212 LYS A C 1
ATOM 1693 O O . LYS A 1 212 ? -16.633 -10.327 25.771 1.00 90.94 212 LYS A O 1
ATOM 1698 N N . LEU A 1 213 ? -17.949 -11.353 24.264 1.00 89.69 213 LEU A N 1
ATOM 1699 C CA . LEU A 1 213 ? -19.068 -10.414 24.398 1.00 89.69 213 LEU A CA 1
ATOM 1700 C C . LEU A 1 213 ? -19.709 -10.488 25.786 1.00 89.69 213 LEU A C 1
ATOM 1702 O O . LEU A 1 213 ? -19.992 -9.451 26.390 1.00 89.69 213 LEU A O 1
ATOM 1706 N N . ASN A 1 214 ? -19.901 -11.696 26.317 1.00 92.44 214 ASN A N 1
ATOM 1707 C CA . ASN A 1 214 ? -20.438 -11.895 27.660 1.00 92.44 214 ASN A CA 1
ATOM 1708 C C . ASN A 1 214 ? -19.497 -11.340 28.730 1.00 92.44 214 ASN A C 1
ATOM 1710 O O . ASN A 1 214 ? -19.952 -10.667 29.656 1.00 92.44 214 ASN A O 1
ATOM 1714 N N . HIS A 1 215 ? -18.189 -11.541 28.569 1.00 92.06 215 HIS A N 1
ATOM 1715 C CA . HIS A 1 215 ? -17.191 -10.965 29.461 1.00 92.06 215 HIS A CA 1
ATOM 1716 C C . HIS A 1 215 ? -17.224 -9.427 29.442 1.00 92.06 215 HIS A C 1
ATOM 1718 O O . HIS A 1 215 ? -17.295 -8.792 30.496 1.00 92.06 215 HIS A O 1
ATOM 1724 N N . GLN A 1 216 ? -17.259 -8.806 28.255 1.00 88.12 216 GLN A N 1
ATOM 1725 C CA . GLN A 1 216 ? -17.382 -7.347 28.135 1.00 88.12 216 GLN A CA 1
ATOM 1726 C C . GLN A 1 216 ? -18.683 -6.818 28.749 1.00 88.12 216 GLN A C 1
ATOM 1728 O O . GLN A 1 216 ? -18.673 -5.785 29.422 1.00 88.12 216 GLN A O 1
ATOM 1733 N N . LYS A 1 217 ? -19.794 -7.534 28.551 1.00 89.31 217 LYS A N 1
ATOM 1734 C CA . LYS A 1 217 ? -21.086 -7.207 29.157 1.00 89.31 217 LYS A CA 1
ATOM 1735 C C . LYS A 1 217 ? -21.006 -7.240 30.684 1.00 89.31 217 LYS A C 1
ATOM 1737 O O . LYS A 1 217 ? -21.454 -6.284 31.310 1.00 89.31 217 LYS A O 1
ATOM 1742 N N . ALA A 1 218 ? -20.411 -8.279 31.268 1.00 95.00 218 ALA A N 1
ATOM 1743 C CA . ALA A 1 218 ? -20.264 -8.405 32.717 1.00 95.00 218 ALA A CA 1
ATOM 1744 C C . ALA A 1 218 ? -19.443 -7.246 33.310 1.00 95.00 218 ALA A C 1
ATOM 1746 O O . ALA A 1 218 ? -19.888 -6.592 34.250 1.00 95.00 218 ALA A O 1
ATOM 1747 N N . LEU A 1 219 ? -18.303 -6.911 32.694 1.00 92.19 219 LEU A N 1
ATOM 1748 C CA . LEU A 1 219 ? -17.480 -5.769 33.112 1.00 92.19 219 LEU A CA 1
ATOM 1749 C C . LEU A 1 219 ? -18.218 -4.427 32.987 1.00 92.19 219 LEU A C 1
ATOM 1751 O O . LEU A 1 219 ? -18.047 -3.532 33.816 1.00 92.19 219 LEU A O 1
ATOM 1755 N N . ALA A 1 220 ? -19.020 -4.250 31.934 1.00 90.19 220 ALA A N 1
ATOM 1756 C CA . ALA A 1 220 ? -19.822 -3.043 31.754 1.00 90.19 220 ALA A CA 1
ATOM 1757 C C . ALA A 1 220 ? -20.944 -2.940 32.799 1.00 90.19 220 ALA A C 1
ATOM 1759 O O . ALA A 1 220 ? -21.214 -1.845 33.292 1.00 90.19 220 ALA A O 1
ATOM 1760 N N . GLN A 1 221 ? -21.567 -4.067 33.157 1.00 95.38 221 GLN A N 1
ATOM 1761 C CA . GLN A 1 221 ? -22.580 -4.136 34.211 1.00 95.38 221 GLN A CA 1
ATOM 1762 C C . GLN A 1 221 ? -21.991 -3.775 35.577 1.00 95.38 221 GLN A C 1
ATOM 1764 O O . GLN A 1 221 ? -22.540 -2.907 36.247 1.00 95.38 221 GLN A O 1
ATOM 1769 N N . GLU A 1 222 ? -20.835 -4.335 35.940 1.00 96.19 222 GLU A N 1
ATOM 1770 C CA . GLU A 1 222 ? -20.144 -4.008 37.195 1.00 96.19 222 GLU A CA 1
ATOM 1771 C C . GLU A 1 222 ? -19.825 -2.506 37.296 1.00 96.19 222 GLU A C 1
ATOM 1773 O O . GLU A 1 222 ? -20.100 -1.859 38.308 1.00 96.19 222 GLU A O 1
ATOM 1778 N N . LYS A 1 223 ? -19.311 -1.908 36.212 1.00 93.88 223 LYS A N 1
ATOM 1779 C CA . LYS A 1 223 ? -19.037 -0.462 36.157 1.00 93.88 223 LYS A CA 1
ATOM 1780 C C . LYS A 1 223 ? -20.303 0.381 36.294 1.00 93.88 223 LYS A C 1
ATOM 1782 O O . LYS A 1 223 ? -20.276 1.415 36.959 1.00 93.88 223 LYS A O 1
ATOM 1787 N N . LEU A 1 224 ? -21.399 -0.042 35.664 1.00 95.12 224 LEU A N 1
ATOM 1788 C CA . LEU A 1 224 ? -22.687 0.642 35.761 1.00 95.12 224 LEU A CA 1
ATOM 1789 C C . LEU A 1 224 ? -23.240 0.582 37.190 1.00 95.12 224 LEU A C 1
ATOM 1791 O O . LEU A 1 224 ? -23.746 1.582 37.695 1.00 95.12 224 LEU A O 1
ATOM 1795 N N . GLU A 1 225 ? -23.120 -0.567 37.854 1.00 97.38 225 GLU A N 1
ATOM 1796 C CA . GLU A 1 225 ? -23.527 -0.747 39.249 1.00 97.38 225 GLU A CA 1
ATOM 1797 C C . GLU A 1 225 ? -22.695 0.119 40.199 1.00 97.38 225 GLU A C 1
ATOM 1799 O O . GLU A 1 225 ? -23.262 0.825 41.035 1.00 97.38 225 GLU A O 1
ATOM 1804 N N . ALA A 1 226 ? -21.370 0.142 40.031 1.00 96.25 226 ALA A N 1
ATOM 1805 C CA . ALA A 1 226 ? -20.484 1.002 40.811 1.00 96.25 226 ALA A CA 1
ATOM 1806 C C . ALA A 1 226 ? -20.845 2.491 40.653 1.00 96.25 226 ALA A C 1
ATOM 1808 O O . ALA A 1 226 ? -21.011 3.192 41.652 1.00 96.25 226 ALA A O 1
ATOM 1809 N N . ALA A 1 227 ? -21.057 2.954 39.415 1.00 95.75 227 ALA A N 1
ATOM 1810 C CA . ALA A 1 227 ? -21.452 4.334 39.135 1.00 95.75 227 ALA A CA 1
ATOM 1811 C C . ALA A 1 227 ? -22.842 4.680 39.702 1.00 95.75 227 ALA A C 1
ATOM 1813 O O . ALA A 1 227 ? -23.046 5.774 40.227 1.00 95.75 227 ALA A O 1
ATOM 1814 N N . ASN A 1 228 ? -23.801 3.751 39.641 1.00 95.88 228 ASN A N 1
ATOM 1815 C CA . ASN A 1 228 ? -25.124 3.938 40.242 1.00 95.88 228 ASN A CA 1
ATOM 1816 C C . ASN A 1 228 ? -25.049 4.047 41.771 1.00 95.88 228 ASN A C 1
ATOM 1818 O O . ASN A 1 228 ? -25.729 4.889 42.362 1.00 95.88 228 ASN A O 1
ATOM 1822 N N . ASN A 1 229 ? -24.215 3.227 42.412 1.00 96.38 229 ASN A N 1
ATOM 1823 C CA . ASN A 1 229 ? -23.993 3.288 43.856 1.00 96.38 229 ASN A CA 1
ATOM 1824 C C . ASN A 1 229 ? -23.332 4.611 44.265 1.00 96.38 229 ASN A C 1
ATOM 1826 O O . ASN A 1 229 ? -23.755 5.233 45.242 1.00 96.38 229 ASN A O 1
ATOM 1830 N N . GLU A 1 230 ? -22.355 5.078 43.486 1.00 96.38 230 GLU A N 1
ATOM 1831 C CA . GLU A 1 230 ? -21.719 6.379 43.688 1.00 96.38 230 GLU A CA 1
ATOM 1832 C C . GLU A 1 230 ? -22.735 7.522 43.542 1.00 96.38 230 GLU A C 1
ATOM 1834 O O . GLU A 1 230 ? -22.879 8.333 44.458 1.00 96.38 230 GLU A O 1
ATOM 1839 N N . LEU A 1 231 ? -23.532 7.534 42.465 1.00 94.62 231 LEU A N 1
ATOM 1840 C CA . LEU A 1 231 ? -24.608 8.513 42.261 1.00 94.62 231 LEU A CA 1
ATOM 1841 C C . LEU A 1 231 ? -25.611 8.531 43.414 1.00 94.62 231 LEU A C 1
ATOM 1843 O O . LEU A 1 231 ? -26.042 9.607 43.833 1.00 94.62 231 LEU A O 1
ATOM 1847 N N . LYS A 1 232 ? -25.974 7.356 43.939 1.00 96.19 232 LYS A N 1
ATOM 1848 C CA . LYS A 1 232 ? -26.869 7.244 45.091 1.00 96.19 232 LYS A CA 1
ATOM 1849 C C . LYS A 1 232 ? -26.243 7.868 46.338 1.00 96.19 232 LYS A C 1
ATOM 1851 O O . LYS A 1 232 ? -26.879 8.709 46.961 1.00 96.19 232 LYS A O 1
ATOM 1856 N N . SER A 1 233 ? -24.990 7.531 46.654 1.00 95.06 233 SER A N 1
ATOM 1857 C CA . SER A 1 233 ? -24.289 8.119 47.806 1.00 95.06 233 SER A CA 1
ATOM 1858 C C . SER A 1 233 ? -24.181 9.644 47.706 1.00 95.06 233 SER A C 1
ATOM 1860 O O . SER A 1 233 ? -24.505 10.358 48.653 1.00 95.06 233 SER A O 1
ATOM 1862 N N . LEU A 1 234 ? -23.840 10.155 46.519 1.00 94.31 234 LEU A N 1
ATOM 1863 C CA . LEU A 1 234 ? -23.716 11.584 46.262 1.00 94.31 234 LEU A CA 1
ATOM 1864 C C . LEU A 1 234 ? -25.071 12.298 46.361 1.00 94.31 234 LEU A C 1
ATOM 1866 O O . LEU A 1 234 ? -25.147 13.443 46.813 1.00 94.31 234 LEU A O 1
ATOM 1870 N N . ARG A 1 235 ? -26.155 11.625 45.951 1.00 92.62 235 ARG A N 1
ATOM 1871 C CA . ARG A 1 235 ? -27.521 12.135 46.084 1.00 92.62 235 ARG A CA 1
ATOM 1872 C C . ARG A 1 235 ? -27.953 12.217 47.544 1.00 92.62 235 ARG A C 1
ATOM 1874 O O . ARG A 1 235 ? -28.492 13.254 47.933 1.00 92.62 235 ARG A O 1
ATOM 1881 N N . ASP A 1 236 ? -27.692 11.170 48.321 1.00 94.12 236 ASP A N 1
ATOM 1882 C CA . ASP A 1 236 ? -28.009 11.110 49.749 1.00 94.12 236 ASP A CA 1
ATOM 1883 C C . ASP A 1 236 ? -27.247 12.204 50.519 1.00 94.12 236 ASP A C 1
ATOM 1885 O O . ASP A 1 236 ? -27.824 12.906 51.351 1.00 94.12 236 ASP A O 1
ATOM 1889 N N . ASP A 1 237 ? -25.970 12.425 50.196 1.00 91.19 237 ASP A N 1
ATOM 1890 C CA . ASP A 1 237 ? -25.168 13.497 50.793 1.00 91.19 237 ASP A CA 1
ATOM 1891 C C . ASP A 1 237 ? -25.677 14.895 50.409 1.00 91.19 237 ASP A C 1
ATOM 1893 O O . ASP A 1 237 ? -25.743 15.792 51.258 1.00 91.19 237 ASP A O 1
ATOM 1897 N N . LEU A 1 238 ? -26.121 15.085 49.161 1.00 89.00 238 LEU A N 1
ATOM 1898 C CA . LEU A 1 238 ? -26.779 16.322 48.730 1.00 89.00 238 LEU A CA 1
ATOM 1899 C C . LEU A 1 238 ? -28.074 16.588 49.506 1.00 89.00 238 LEU A C 1
ATOM 1901 O O . LEU A 1 238 ? -28.353 17.730 49.877 1.00 89.00 238 LEU A O 1
ATOM 1905 N N . GLU A 1 239 ? -28.879 15.553 49.734 1.00 90.44 239 GLU A N 1
ATOM 1906 C CA . GLU A 1 239 ? -30.132 15.661 50.475 1.00 90.44 239 GLU A CA 1
ATOM 1907 C C . GLU A 1 239 ? -29.883 15.961 51.957 1.00 90.44 239 GLU A C 1
ATOM 1909 O O . GLU A 1 239 ? -30.495 16.879 52.506 1.00 90.44 239 GLU A O 1
ATOM 1914 N N . ARG A 1 240 ? -28.898 15.303 52.580 1.00 87.00 240 ARG A N 1
ATOM 1915 C CA . ARG A 1 240 ? -28.441 15.627 53.943 1.00 87.00 240 ARG A CA 1
ATOM 1916 C C . ARG A 1 240 ? -28.010 17.086 54.073 1.00 87.00 240 ARG A C 1
ATOM 1918 O O . ARG A 1 240 ? -28.408 17.757 55.024 1.00 87.00 240 ARG A O 1
ATOM 1925 N N . LEU A 1 241 ? -27.231 17.595 53.116 1.00 84.56 241 LEU A N 1
ATOM 1926 C CA . LEU A 1 241 ? -26.802 18.998 53.093 1.00 84.56 241 LEU A CA 1
ATOM 1927 C C . LEU A 1 241 ? -27.974 19.967 52.878 1.00 84.56 241 LEU A C 1
ATOM 1929 O O . LEU A 1 241 ? -27.975 21.056 53.450 1.00 84.56 241 LEU A O 1
ATOM 1933 N N . ARG A 1 242 ? -28.983 19.580 52.087 1.00 79.06 242 ARG A N 1
ATOM 1934 C CA . ARG A 1 242 ? -30.206 20.375 51.881 1.00 79.06 242 ARG A CA 1
ATOM 1935 C C . ARG A 1 242 ? -31.117 20.413 53.103 1.00 79.06 242 ARG A C 1
ATOM 1937 O O . ARG A 1 242 ? -31.740 21.444 53.326 1.00 79.06 242 ARG A O 1
ATOM 1944 N N . LEU A 1 243 ? -31.206 19.318 53.861 1.00 79.62 243 LEU A N 1
ATOM 1945 C CA . LEU A 1 243 ? -32.014 19.212 55.083 1.00 79.62 243 LEU A CA 1
ATOM 1946 C C . LEU A 1 243 ? -31.313 19.812 56.314 1.00 79.62 243 LEU A C 1
ATOM 1948 O O . LEU A 1 243 ? -31.986 20.223 57.257 1.00 79.62 243 LEU A O 1
ATOM 1952 N N . HIS A 1 244 ? -29.982 19.954 56.286 1.00 63.81 244 HIS A N 1
ATOM 1953 C CA . HIS A 1 244 ? -29.194 20.702 57.275 1.00 63.81 244 HIS A CA 1
ATOM 1954 C C . HIS A 1 244 ? -28.619 22.033 56.731 1.00 63.81 244 HIS A C 1
ATOM 1956 O O . HIS A 1 244 ? -27.408 22.259 56.821 1.00 63.81 244 HIS A O 1
ATOM 1962 N N . PRO A 1 245 ? -29.444 22.976 56.234 1.00 58.12 245 PRO A N 1
ATOM 1963 C CA . PRO A 1 245 ? -28.953 24.271 55.765 1.00 58.12 245 PRO A CA 1
ATOM 1964 C C . PRO A 1 245 ? -28.417 25.136 56.921 1.00 58.12 245 PRO A C 1
ATOM 1966 O O . PRO A 1 245 ? -27.486 25.912 56.725 1.00 58.12 245 PRO A O 1
ATOM 1969 N N . VAL A 1 246 ? -28.924 24.929 58.144 1.00 53.78 246 VAL A N 1
ATOM 1970 C CA . VAL A 1 246 ? -28.530 25.670 59.357 1.00 53.78 246 VAL A CA 1
ATOM 1971 C C . VAL A 1 246 ? -27.037 25.509 59.669 1.00 53.78 246 VAL A C 1
ATOM 1973 O O . VAL A 1 246 ? -26.367 26.490 59.972 1.00 53.78 246 VAL A O 1
ATOM 1976 N N . LYS A 1 247 ? -26.467 24.307 59.487 1.00 53.91 247 LYS A N 1
ATOM 1977 C CA . LYS A 1 247 ? -25.026 24.073 59.709 1.00 53.91 247 LYS A CA 1
ATOM 1978 C C . LYS A 1 247 ? -24.146 24.780 58.680 1.00 53.91 247 LYS A C 1
ATOM 1980 O O . LYS A 1 247 ? -23.041 25.191 59.014 1.00 53.91 247 LYS A O 1
ATOM 1985 N N . LYS A 1 248 ? -24.617 24.927 57.436 1.00 54.62 248 LYS A N 1
ATOM 1986 C CA . LYS A 1 248 ? -23.897 25.668 56.390 1.00 54.62 248 LYS A CA 1
ATOM 1987 C C . LYS A 1 248 ? -23.891 27.168 56.694 1.00 54.62 248 LYS A C 1
ATOM 1989 O O . LYS A 1 248 ? -22.847 27.799 56.584 1.00 54.62 248 LYS A O 1
ATOM 1994 N N . GLU A 1 249 ? -25.021 27.706 57.144 1.00 58.47 249 GLU A N 1
ATOM 1995 C CA . GLU A 1 249 ? -25.147 29.112 57.539 1.00 58.47 249 GLU A CA 1
ATOM 1996 C C . GLU A 1 249 ? -24.325 29.442 58.803 1.00 58.47 249 GLU A C 1
ATOM 1998 O O . GLU A 1 249 ? -23.715 30.504 58.888 1.00 58.47 249 GLU A O 1
ATOM 2003 N N . GLU A 1 250 ? -24.237 28.520 59.768 1.00 59.44 250 GLU A N 1
ATOM 2004 C CA . GLU A 1 250 ? -23.366 28.641 60.950 1.00 59.44 250 GLU A CA 1
ATOM 2005 C C . GLU A 1 250 ? -21.867 28.562 60.596 1.00 59.44 250 GLU A C 1
ATOM 2007 O O . GLU A 1 250 ? -21.048 29.305 61.144 1.00 59.44 250 GLU A O 1
ATOM 2012 N N . LEU A 1 251 ? -21.488 27.710 59.636 1.00 59.25 251 LEU A N 1
ATOM 2013 C CA . LEU A 1 251 ? -20.117 27.625 59.111 1.00 59.25 251 LEU A CA 1
ATOM 2014 C C . LEU A 1 251 ? -19.718 28.850 58.272 1.00 59.25 251 LEU A C 1
ATOM 2016 O O . LEU A 1 251 ? -18.559 29.264 58.296 1.00 59.25 251 LEU A O 1
ATOM 2020 N N . GLU A 1 252 ? -20.659 29.462 57.552 1.00 59.81 252 GLU A N 1
ATOM 2021 C CA . GLU A 1 252 ? -20.432 30.725 56.839 1.00 59.81 252 GLU A CA 1
ATOM 2022 C C . GLU A 1 252 ? -20.332 31.906 57.816 1.00 59.81 252 GLU A C 1
ATOM 2024 O O . GLU A 1 252 ? -19.412 32.717 57.699 1.00 59.81 252 GLU A O 1
ATOM 2029 N N . LYS A 1 253 ? -21.175 31.952 58.857 1.00 58.53 253 LYS A N 1
ATOM 2030 C CA . LYS A 1 253 ? -21.086 32.963 59.928 1.00 58.53 253 LYS A CA 1
ATOM 2031 C C . LYS A 1 253 ? -19.779 32.869 60.720 1.00 58.53 253 LYS A C 1
ATOM 2033 O O . LYS A 1 253 ? -19.226 33.895 61.092 1.00 58.53 253 LYS A O 1
ATOM 2038 N N . THR A 1 254 ? -19.236 31.672 60.931 1.00 56.66 254 THR A N 1
ATOM 2039 C CA . THR A 1 254 ? -17.934 31.496 61.607 1.00 56.66 254 THR A CA 1
ATOM 2040 C C . THR A 1 254 ? -16.729 31.755 60.697 1.00 56.66 254 THR A C 1
ATOM 2042 O O . THR A 1 254 ? -15.679 32.156 61.196 1.00 56.66 254 THR A O 1
ATOM 2045 N N . LYS A 1 255 ? -16.862 31.602 59.371 1.00 56.91 255 LYS A N 1
ATOM 2046 C CA . LYS A 1 255 ? -15.818 31.988 58.401 1.00 56.91 255 LYS A CA 1
ATOM 2047 C C . LYS A 1 255 ? -15.722 33.492 58.150 1.00 56.91 255 LYS A C 1
ATOM 2049 O O . LYS A 1 255 ? -14.630 33.963 57.869 1.00 56.91 255 LYS A O 1
ATOM 2054 N N . VAL A 1 256 ? -16.827 34.232 58.232 1.00 54.09 256 VAL A N 1
ATOM 2055 C CA . VAL A 1 256 ? -16.846 35.696 58.029 1.00 54.09 256 VAL A CA 1
ATOM 2056 C C . VAL A 1 256 ? -16.326 36.463 59.259 1.00 54.09 256 VAL A C 1
ATOM 2058 O O . VAL A 1 256 ? -15.981 37.634 59.155 1.00 54.09 256 VAL A O 1
ATOM 2061 N N . VAL A 1 257 ? -16.224 35.809 60.420 1.00 51.50 257 VAL A N 1
ATOM 2062 C CA . VAL A 1 257 ? -15.776 36.411 61.695 1.00 5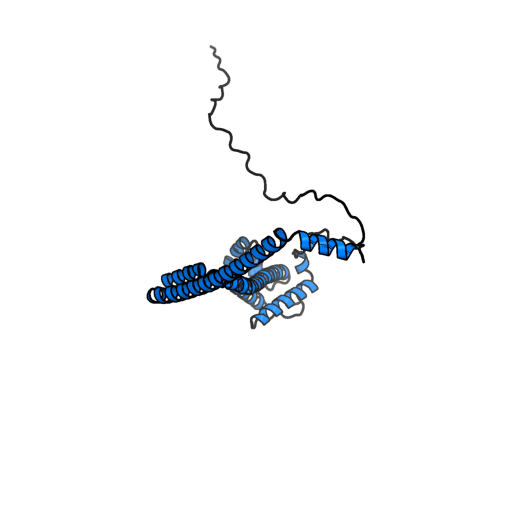1.50 257 VAL A CA 1
ATOM 2063 C C . VAL A 1 257 ? -14.264 36.219 61.948 1.00 51.50 257 VAL A C 1
ATOM 2065 O O . VAL A 1 257 ? -13.771 36.502 63.038 1.00 51.50 257 VAL A O 1
ATOM 2068 N N . ARG A 1 258 ? -13.494 35.771 60.950 1.00 41.09 258 ARG A N 1
ATOM 2069 C CA . ARG A 1 258 ? -12.029 35.646 61.028 1.00 41.09 258 ARG A CA 1
ATOM 2070 C C . ARG A 1 258 ? -11.350 36.563 60.024 1.00 41.09 258 ARG A C 1
ATOM 2072 O O . ARG A 1 258 ? -10.306 37.131 60.405 1.00 41.09 258 ARG A O 1
#